Protein AF-0000000068973499 (afdb_homodimer)

Radius of gyration: 20.31 Å; Cα contacts (8 Å, |Δi|>4): 914; chains: 2; bounding box: 34×59×52 Å

Solvent-accessible surface area (backbone atoms only — not comparable to full-atom values): 16238 Å² total; per-residue (Å²): 128,80,67,76,70,58,74,60,46,56,56,35,39,18,63,32,78,49,58,80,93,57,70,76,59,93,46,46,41,56,85,42,96,60,33,30,41,27,30,32,68,60,90,77,22,34,32,18,7,25,32,42,67,90,44,84,43,31,33,23,43,52,93,64,19,34,38,77,33,70,62,38,29,36,36,23,60,52,51,89,49,88,87,60,64,59,55,45,74,42,81,44,40,53,22,54,73,63,64,46,23,34,38,49,26,28,39,78,87,66,46,69,22,27,32,25,37,37,71,56,94,85,33,83,41,31,8,23,29,36,42,94,76,36,19,29,36,27,39,51,93,62,24,39,45,76,38,53,61,37,27,32,39,19,55,51,130,130,79,69,78,69,55,72,57,44,56,54,36,39,18,64,32,78,51,57,84,94,58,73,76,59,93,46,46,40,56,85,42,96,61,34,29,41,26,29,34,68,59,92,76,24,33,32,18,8,24,31,42,67,90,45,88,43,33,33,24,42,50,92,65,19,33,38,76,33,72,62,38,28,37,36,25,60,52,53,88,48,88,87,60,62,60,55,46,76,42,82,45,40,52,22,53,73,64,64,45,24,34,36,48,25,28,40,79,88,67,46,69,22,28,32,25,36,37,72,56,95,86,33,83,41,31,9,23,29,36,42,93,77,37,20,30,36,26,40,49,93,65,25,41,44,76,37,52,62,37,26,33,40,20,54,52,129

Foldseek 3Di:
DPPPPPDDDDCQKDWAKDAFPDADDPFFDAPDVQKGWWWDDDPHKIWIWIDGRVDQWTWAADDFWTDTDNIIITMGGPDPDPPDDFKDWAKDFQLDDDPQFDFRIADPVGQTWTWWWDADVRDITITIRDNVVGFTWGHDDGGTDTDGIIITIGTDD/DPPPPPDDDDCQKDWAKDDFPDADDPFFDAPDVQKGWWWDDDPHKIWIFIDGRVDQWTWAADDFWTDTDNIIITMGGPDPDPPDDFKDWAKDFQLDDDPQFDFRIADPVGQTWTWWWDADPNDITITIRDNVVGFTWTHDDGGIDTDGIIITMGTDD

Organism: Fasciola gigantica (NCBI:txid46835)

pLDDT: mean 93.55, std 12.61, range [25.73, 98.94]

Nearest PDB structures (foldseek):
  5mh3-assembly1_B  TM=8.532E-01  e=1.018E-09  Magallana gigas
  5mh2-assembly2_D  TM=8.467E-01  e=7.537E-10  Magallana gigas
  5idb-assembly1_A  TM=8.567E-01  e=1.681E-09  Magallana gigas
  8jea-assembly1_D  TM=8.521E-01  e=3.391E-09  Magallana gigas
  2bjr-assembly2_B  TM=7.166E-01  e=2.428E-04  Ascaris suum

Secondary structure (DSSP, 8-state):
--------EE--EEEEEE-TT-PPPTTB-EEETTEEEEEEEETTEEEEEEEETT-SSEEEEETTEEEEESSEEEEEE--SSTT---EEEEEEETT---TTBEEEEE-TT--EEEEEEEEETTEEEEEEEEGGGTEEEEEETTEEEEESEEEEEEE--/--------EE--EEEEE--TTPPPPTTB-EEETTEEEEEEEETTEEEEEEEETT-SSEEEEETTEEEEESSEEEEEE--SSTT---EEEEEEETT---TTBEEEEE-TT--EEEEEEEEETTEEEEEEEEGGGTEEEEEETTEEEEESEEEEEEE--

Sequence (314 aa):
MYRHQQPAREASLSWLPVYPHTQPPPNAVAAQPGLYVIRGRENVDVLPGKWLAQVGSGFIPFDGREKPVSSFEVLCNTSLYQDSMPYTWIPSGGGNVPHDAVQGGITESMEPLYIARGMVNNEWCVGKVHPSHGCAYFPWGGEEHSLQQYEVLCYTNMYRHQQPAREASLSWLPVYPHTQPPPNAVAAQPGLYVIRGRENVDVLPGKWLAQVGSGFIPFDGREKPVSSFEVLCNTSLYQDSMPYTWIPSGGGNVPHDAVQGGITESMEPLYIARGMVNNEWCVGKVHPSHGCAYFPWGGEEHSLQQYEVLCYTN

Structure (mmCIF, N/CA/C/O backbone):
data_AF-0000000068973499-model_v1
#
loop_
_entity.id
_entity.type
_entity.pdbx_description
1 polymer 'DM9 domain-containing protein'
#
loop_
_atom_site.group_PDB
_atom_site.id
_atom_site.type_symbol
_atom_site.label_atom_id
_atom_site.label_alt_id
_atom_site.label_comp_id
_atom_site.label_asym_id
_atom_site.label_entity_id
_atom_site.label_seq_id
_atom_site.pdbx_PDB_ins_code
_atom_site.Cartn_x
_atom_site.Cartn_y
_atom_site.Cartn_z
_atom_site.occupancy
_atom_site.B_iso_or_equiv
_atom_site.auth_seq_id
_atom_site.auth_comp_id
_atom_site.auth_asym_id
_atom_site.auth_atom_id
_atom_site.pdbx_PDB_model_num
ATOM 1 N N . MET A 1 1 ? -8.742 -30.625 11.297 1 25.73 1 MET A N 1
ATOM 2 C CA . MET A 1 1 ? -7.988 -29.641 12.07 1 25.73 1 MET A CA 1
ATOM 3 C C . MET A 1 1 ? -7.836 -28.344 11.297 1 25.73 1 MET A C 1
ATOM 5 O O . MET A 1 1 ? -7.293 -28.328 10.195 1 25.73 1 MET A O 1
ATOM 9 N N . TYR A 1 2 ? -8.852 -27.5 11.344 1 28.5 2 TYR A N 1
ATOM 10 C CA . TYR A 1 2 ? -8.93 -26.172 10.727 1 28.5 2 TYR A CA 1
ATOM 11 C C . TYR A 1 2 ? -7.688 -25.359 11.039 1 28.5 2 TYR A C 1
ATOM 13 O O . TYR A 1 2 ? -7.348 -25.141 12.203 1 28.5 2 TYR A O 1
ATOM 21 N N . ARG A 1 3 ? -6.617 -25.672 10.477 1 36.41 3 ARG A N 1
ATOM 22 C CA . ARG A 1 3 ? -5.457 -24.828 10.734 1 36.41 3 ARG A CA 1
ATOM 23 C C . ARG A 1 3 ? -5.855 -23.359 10.828 1 36.41 3 ARG A C 1
ATOM 25 O O . ARG A 1 3 ? -6.496 -22.828 9.922 1 36.41 3 ARG A O 1
ATOM 32 N N . HIS A 1 4 ? -6.102 -22.906 12.008 1 38.69 4 HIS A N 1
ATOM 33 C CA . HIS A 1 4 ? -6.188 -21.5 12.344 1 38.69 4 HIS A CA 1
ATOM 34 C C . HIS A 1 4 ? -5.332 -20.656 11.406 1 38.69 4 HIS A C 1
ATOM 36 O O . HIS A 1 4 ? -4.113 -20.578 11.57 1 38.69 4 HIS A O 1
ATOM 42 N N . GLN A 1 5 ? -5.594 -20.766 10.133 1 45.06 5 GLN A N 1
ATOM 43 C CA . GLN A 1 5 ? -4.836 -19.953 9.203 1 45.06 5 GLN A CA 1
ATOM 44 C C . GLN A 1 5 ? -4.688 -18.516 9.719 1 45.06 5 GLN A C 1
ATOM 46 O O . GLN A 1 5 ? -5.684 -17.859 10.039 1 45.06 5 GLN A O 1
ATOM 51 N N . GLN A 1 6 ? -3.793 -18.266 10.641 1 49.91 6 GLN A N 1
ATOM 52 C CA . GLN A 1 6 ? -3.41 -16.938 11.109 1 49.91 6 GLN A CA 1
ATOM 53 C C . GLN A 1 6 ? -3.609 -15.891 10.023 1 49.91 6 GLN A C 1
ATOM 55 O O . GLN A 1 6 ? -3.402 -16.172 8.836 1 49.91 6 GLN A O 1
ATOM 60 N N . PRO A 1 7 ? -4.316 -14.945 10.391 1 56.88 7 PRO A N 1
ATOM 61 C CA . PRO A 1 7 ? -4.84 -13.953 9.453 1 56.88 7 PRO A CA 1
ATOM 62 C C . PRO A 1 7 ? -3.752 -13.352 8.562 1 56.88 7 PRO A C 1
ATOM 64 O O . PRO A 1 7 ? -2.688 -12.969 9.062 1 56.88 7 PRO A O 1
ATOM 67 N N . ALA A 1 8 ? -3.564 -13.75 7.336 1 71.38 8 ALA A N 1
ATOM 68 C CA . ALA A 1 8 ? -2.805 -13.133 6.25 1 71.38 8 ALA A CA 1
ATOM 69 C C . ALA A 1 8 ? -2.975 -11.617 6.246 1 71.38 8 ALA A C 1
ATOM 71 O O . ALA A 1 8 ? -3.996 -11.102 6.707 1 71.38 8 ALA A O 1
ATOM 72 N N . ARG A 1 9 ? -1.791 -10.961 6.121 1 90.81 9 ARG A N 1
ATOM 73 C CA . ARG A 1 9 ? -1.756 -9.5 6.031 1 90.81 9 ARG A CA 1
ATOM 74 C C . ARG A 1 9 ? -1.813 -9.039 4.578 1 90.81 9 ARG A C 1
ATOM 76 O O . ARG A 1 9 ? -1.159 -9.617 3.711 1 90.81 9 ARG A O 1
ATOM 83 N N . GLU A 1 10 ? -2.736 -8.188 4.293 1 95.38 10 GLU A N 1
ATOM 84 C CA . GLU A 1 10 ? -2.779 -7.559 2.977 1 95.38 10 GLU A CA 1
ATOM 85 C C . GLU A 1 10 ? -2.258 -6.125 3.035 1 95.38 10 GLU A C 1
ATOM 87 O O . GLU A 1 10 ? -2.195 -5.523 4.109 1 95.38 10 GLU A O 1
ATOM 92 N N . ALA A 1 11 ? -1.766 -5.672 1.931 1 96.38 11 ALA A N 1
ATOM 93 C CA . ALA A 1 11 ? -1.498 -4.238 1.812 1 96.38 11 ALA A CA 1
ATOM 94 C C . ALA A 1 11 ? -2.795 -3.451 1.644 1 96.38 11 ALA A C 1
ATOM 96 O O . ALA A 1 11 ? -3.176 -3.104 0.524 1 96.38 11 ALA A O 1
ATOM 97 N N . SER A 1 12 ? -3.375 -3.102 2.744 1 96.44 12 SER A N 1
ATOM 98 C CA . SER A 1 12 ? -4.711 -2.516 2.715 1 96.44 12 SER A CA 1
ATOM 99 C C . SER A 1 12 ? -4.656 -1.026 2.391 1 96.44 12 SER A C 1
ATOM 101 O O . SER A 1 12 ? -5.676 -0.423 2.047 1 96.44 12 SER A O 1
ATOM 103 N N . LEU A 1 13 ? -3.561 -0.419 2.547 1 97.56 13 LEU A N 1
ATOM 104 C CA . LEU A 1 13 ? -3.293 0.954 2.131 1 97.56 13 LEU A CA 1
ATOM 105 C C . LEU A 1 13 ? -2.119 1.007 1.158 1 97.56 13 LEU A C 1
ATOM 107 O O . LEU A 1 13 ? -1.128 0.295 1.334 1 97.56 13 LEU A O 1
ATOM 111 N N . SER A 1 14 ? -2.242 1.849 0.16 1 98.44 14 SER A N 1
ATOM 112 C CA . SER A 1 14 ? -1.224 1.986 -0.876 1 98.44 14 SER A CA 1
ATOM 113 C C . SER A 1 14 ? -0.964 3.451 -1.205 1 98.44 14 SER A C 1
ATOM 115 O O . SER A 1 14 ? -1.897 4.254 -1.263 1 98.44 14 SER A O 1
ATOM 117 N N . TRP A 1 15 ? 0.249 3.77 -1.388 1 98.56 15 TRP A N 1
ATOM 118 C CA . TRP A 1 15 ? 0.63 5.078 -1.906 1 98.56 15 TRP A CA 1
ATOM 119 C C . TRP A 1 15 ? 0.677 5.066 -3.43 1 98.56 15 TRP A C 1
ATOM 121 O O . TRP A 1 15 ? 1.494 4.363 -4.027 1 98.56 15 TRP A O 1
ATOM 131 N N . LEU A 1 16 ? -0.159 5.883 -4.027 1 97.44 16 LEU A N 1
ATOM 132 C CA . LEU A 1 16 ? -0.229 5.98 -5.484 1 97.44 16 LEU A CA 1
ATOM 133 C C . LEU A 1 16 ? 0.346 7.309 -5.969 1 97.44 16 LEU A C 1
ATOM 135 O O . LEU A 1 16 ? -0.001 8.367 -5.441 1 97.44 16 LEU A O 1
ATOM 139 N N . PRO A 1 17 ? 1.219 7.211 -6.98 1 95.56 17 PRO A N 1
ATOM 140 C CA . PRO A 1 17 ? 1.679 8.484 -7.547 1 95.56 17 PRO A CA 1
ATOM 141 C C . PRO A 1 17 ? 0.556 9.273 -8.211 1 95.56 17 PRO A C 1
ATOM 143 O O . PRO A 1 17 ? -0.339 8.68 -8.828 1 95.56 17 PRO A O 1
ATOM 146 N N . VAL A 1 18 ? 0.611 10.547 -8 1 93.94 18 VAL A N 1
ATOM 147 C CA . VAL A 1 18 ? -0.339 11.43 -8.664 1 93.94 18 VAL A CA 1
ATOM 148 C C . VAL A 1 18 ? 0.324 12.086 -9.875 1 93.94 18 VAL A C 1
ATOM 150 O O . VAL A 1 18 ? 1.417 12.648 -9.766 1 93.94 18 VAL A O 1
ATOM 153 N N . TYR A 1 19 ? -0.366 12.008 -10.938 1 84.12 19 TYR A N 1
ATOM 154 C CA . TYR A 1 19 ? 0.109 12.625 -12.172 1 84.12 19 TYR A CA 1
ATOM 155 C C . TYR A 1 19 ? -0.659 13.906 -12.469 1 84.12 19 TYR A C 1
ATOM 157 O O . TYR A 1 19 ? -1.805 14.062 -12.047 1 84.12 19 TYR A O 1
ATOM 165 N N . PRO A 1 20 ? -0.025 14.812 -13.164 1 80 20 PRO A N 1
ATOM 166 C CA . PRO A 1 20 ? -0.699 16.062 -13.5 1 80 20 PRO A CA 1
ATOM 167 C C . PRO A 1 20 ? -2.053 15.844 -14.172 1 80 20 PRO A C 1
ATOM 169 O O . PRO A 1 20 ? -2.205 14.922 -14.969 1 80 20 PRO A O 1
ATOM 172 N N . HIS A 1 21 ? -3.016 16.719 -13.789 1 80.69 21 HIS A N 1
ATOM 173 C CA . HIS A 1 21 ? -4.34 16.75 -14.398 1 80.69 21 HIS A CA 1
ATOM 174 C C . HIS A 1 21 ? -5.102 15.453 -14.125 1 80.69 21 HIS A C 1
ATOM 176 O O . HIS A 1 21 ? -5.82 14.961 -15 1 80.69 21 HIS A O 1
ATOM 182 N N . THR A 1 22 ? -4.746 14.883 -13.062 1 85.69 22 THR A N 1
ATOM 183 C CA . THR A 1 22 ? -5.5 13.688 -12.695 1 85.69 22 THR A CA 1
ATOM 184 C C . THR A 1 22 ? -6.461 13.992 -11.547 1 85.69 22 THR A C 1
ATOM 186 O O . THR A 1 22 ? -6.219 14.891 -10.75 1 85.69 22 THR A O 1
ATOM 189 N N . GLN A 1 23 ? -7.598 13.289 -11.641 1 90.69 23 GLN A N 1
ATOM 190 C CA . GLN A 1 23 ? -8.539 13.312 -10.531 1 90.69 23 GLN A CA 1
ATOM 191 C C . GLN A 1 23 ? -8.148 12.305 -9.453 1 90.69 23 GLN A C 1
ATOM 193 O O . GLN A 1 23 ? -7.477 11.312 -9.734 1 90.69 23 GLN A O 1
ATOM 198 N N . PRO A 1 24 ? -8.523 12.688 -8.211 1 94.38 24 PRO A N 1
ATOM 199 C CA . PRO A 1 24 ? -8.25 11.695 -7.164 1 94.38 24 PRO A CA 1
ATOM 200 C C . PRO A 1 24 ? -8.852 10.328 -7.477 1 94.38 24 PRO A C 1
ATOM 202 O O . PRO A 1 24 ? -9.977 10.25 -7.984 1 94.38 24 PRO A O 1
ATOM 205 N N . PRO A 1 25 ? -8.047 9.281 -7.223 1 94.25 25 PRO A N 1
ATOM 206 C CA . PRO A 1 25 ? -8.633 7.949 -7.359 1 94.25 25 PRO A CA 1
ATOM 207 C C . PRO A 1 25 ? -9.859 7.754 -6.473 1 94.25 25 PRO A C 1
ATOM 209 O O . PRO A 1 25 ? -9.969 8.383 -5.418 1 94.25 25 PRO A O 1
ATOM 212 N N . PRO A 1 26 ? -10.789 6.906 -6.934 1 91.75 26 PRO A N 1
ATOM 213 C CA . PRO A 1 26 ? -12.031 6.738 -6.176 1 91.75 26 PRO A CA 1
ATOM 214 C C . PRO A 1 26 ? -11.797 6.227 -4.758 1 91.75 26 PRO A C 1
ATOM 216 O O . PRO A 1 26 ? -12.602 6.484 -3.861 1 91.75 26 PRO A O 1
ATOM 219 N N . ASN A 1 27 ? -10.688 5.504 -4.516 1 95.19 27 ASN A N 1
ATOM 220 C CA . ASN A 1 27 ? -10.453 4.922 -3.197 1 95.19 27 ASN A CA 1
ATOM 221 C C . ASN A 1 27 ? -9.43 5.723 -2.402 1 95.19 27 ASN A C 1
ATOM 223 O O . ASN A 1 27 ? -8.836 5.211 -1.447 1 95.19 27 ASN A O 1
ATOM 227 N N . ALA A 1 28 ? -9.219 6.98 -2.812 1 97.62 28 ALA A N 1
ATOM 228 C CA . ALA A 1 28 ? -8.297 7.836 -2.059 1 97.62 28 ALA A CA 1
ATOM 229 C C . ALA A 1 28 ? -8.797 8.039 -0.63 1 97.62 28 ALA A C 1
ATOM 231 O O . ALA A 1 28 ? -9.992 8.227 -0.401 1 97.62 28 ALA A O 1
ATOM 232 N N . VAL A 1 29 ? -7.902 8.023 0.317 1 98.25 29 VAL A N 1
ATOM 233 C CA . VAL A 1 29 ? -8.242 8.234 1.721 1 98.25 29 VAL A CA 1
ATOM 234 C C . VAL A 1 29 ? -8.57 9.711 1.954 1 98.25 29 VAL A C 1
ATOM 236 O O . VAL A 1 29 ? -7.723 10.578 1.771 1 98.25 29 VAL A O 1
ATOM 239 N N . ALA A 1 30 ? -9.766 9.953 2.332 1 97.62 30 ALA A N 1
ATOM 240 C CA . ALA A 1 30 ? -10.25 11.312 2.545 1 97.62 30 ALA A CA 1
ATOM 241 C C . ALA A 1 30 ? -10.375 11.625 4.035 1 97.62 30 ALA A C 1
ATOM 243 O O . ALA A 1 30 ? -10.961 10.844 4.793 1 97.62 30 ALA A O 1
ATOM 244 N N . ALA A 1 31 ? -9.75 12.719 4.441 1 97.62 31 ALA A N 1
ATOM 245 C CA . ALA A 1 31 ? -10.031 13.227 5.781 1 97.62 31 ALA A CA 1
ATOM 246 C C . ALA A 1 31 ? -11.445 13.797 5.863 1 97.62 31 ALA A C 1
ATOM 248 O O . ALA A 1 31 ? -12.078 13.75 6.922 1 97.62 31 ALA A O 1
ATOM 249 N N . GLN A 1 32 ? -11.906 14.328 4.84 1 95.38 32 GLN A N 1
ATOM 250 C CA . GLN A 1 32 ? -13.273 14.75 4.531 1 95.38 32 GLN A CA 1
ATOM 251 C C . GLN A 1 32 ? -13.508 14.781 3.025 1 95.38 32 GLN A C 1
ATOM 253 O O . GLN A 1 32 ? -12.555 14.758 2.242 1 95.38 32 GLN A O 1
ATOM 258 N N . PRO A 1 33 ? -14.812 14.836 2.619 1 94 33 PRO A N 1
ATOM 259 C CA . PRO A 1 33 ? -15.039 14.875 1.172 1 94 33 PRO A CA 1
ATOM 260 C C . PRO A 1 33 ? -14.227 15.969 0.479 1 94 33 PRO A C 1
ATOM 262 O O . PRO A 1 33 ? -14.312 17.141 0.862 1 94 33 PRO A O 1
ATOM 265 N N . GLY A 1 34 ? -13.391 15.516 -0.474 1 95.94 34 GLY A N 1
ATOM 266 C CA . GLY A 1 34 ? -12.641 16.469 -1.276 1 95.94 34 GLY A CA 1
ATOM 267 C C . GLY A 1 34 ? -11.281 16.812 -0.685 1 95.94 34 GLY A C 1
ATOM 268 O O . GLY A 1 34 ? -10.516 17.562 -1.281 1 95.94 34 GLY A O 1
ATOM 269 N N . LEU A 1 35 ? -10.992 16.359 0.486 1 98.19 35 LEU A N 1
ATOM 270 C CA . LEU A 1 35 ? -9.719 16.562 1.172 1 98.19 35 LEU A CA 1
ATOM 271 C C . LEU A 1 35 ? -8.992 15.25 1.384 1 98.19 35 LEU A C 1
ATOM 273 O O . LEU A 1 35 ? -9.391 14.438 2.225 1 98.19 35 LEU A O 1
ATOM 277 N N . TYR A 1 36 ? -7.879 15.125 0.729 1 98.75 36 TYR A N 1
ATOM 278 C CA . TYR A 1 36 ? -7.246 13.812 0.661 1 98.75 36 TYR A CA 1
ATOM 279 C C . TYR A 1 36 ? -5.883 13.82 1.343 1 98.75 36 TYR A C 1
ATOM 281 O O . TYR A 1 36 ? -5.223 14.867 1.403 1 98.75 36 TYR A O 1
ATOM 289 N N . VAL A 1 37 ? -5.457 12.648 1.825 1 98.94 37 VAL A N 1
ATOM 290 C CA . VAL A 1 37 ? -4.172 12.422 2.484 1 98.94 37 VAL A CA 1
ATOM 291 C C . VAL A 1 37 ? -3.09 12.18 1.436 1 98.94 37 VAL A C 1
ATOM 293 O O . VAL A 1 37 ? -3.223 11.289 0.59 1 98.94 37 VAL A O 1
ATOM 296 N N . ILE A 1 38 ? -2.057 12.938 1.516 1 98.81 38 ILE A N 1
ATOM 297 C CA . ILE A 1 38 ? -0.942 12.734 0.597 1 98.81 38 ILE A CA 1
ATOM 298 C C . ILE A 1 38 ? 0.371 12.711 1.377 1 98.81 38 ILE A C 1
ATOM 300 O O . ILE A 1 38 ? 0.389 12.969 2.582 1 98.81 38 ILE A O 1
ATOM 304 N N . ARG A 1 39 ? 1.418 12.352 0.692 1 98.81 39 ARG A N 1
ATOM 305 C CA . ARG A 1 39 ? 2.777 12.656 1.13 1 98.81 39 ARG A CA 1
ATOM 306 C C . ARG A 1 39 ? 3.611 13.211 -0.019 1 98.81 39 ARG A C 1
ATOM 308 O O . ARG A 1 39 ? 3.453 12.789 -1.167 1 98.81 39 ARG A O 1
ATOM 315 N N . GLY A 1 40 ? 4.32 14.203 0.285 1 98.44 40 GLY A N 1
ATOM 316 C CA . GLY A 1 40 ? 5.227 14.852 -0.651 1 98.44 40 GLY A CA 1
ATOM 317 C C . GLY A 1 40 ? 6.648 14.945 -0.136 1 98.44 40 GLY A C 1
ATOM 318 O O . GLY A 1 40 ? 6.914 14.664 1.034 1 98.44 40 GLY A O 1
ATOM 319 N N . ARG A 1 41 ? 7.531 15.32 -1.044 1 97.69 41 ARG A N 1
ATOM 320 C CA . ARG A 1 41 ? 8.945 15.383 -0.688 1 97.69 41 ARG A CA 1
ATOM 321 C C . ARG A 1 41 ? 9.453 16.812 -0.719 1 97.69 41 ARG A C 1
ATOM 323 O O . ARG A 1 41 ? 9.062 17.609 -1.586 1 97.69 41 ARG A O 1
ATOM 330 N N . GLU A 1 42 ? 10.211 17.109 0.169 1 97.62 42 GLU A N 1
ATOM 331 C CA . GLU A 1 42 ? 11.062 18.297 0.21 1 97.62 42 GLU A CA 1
ATOM 332 C C . GLU A 1 42 ? 12.492 17.938 0.61 1 97.62 42 GLU A C 1
ATOM 334 O O . GLU A 1 42 ? 12.742 17.578 1.762 1 97.62 42 GLU A O 1
ATOM 339 N N . ASN A 1 43 ? 13.406 18 -0.401 1 94.44 43 ASN A N 1
ATOM 340 C CA . ASN A 1 43 ? 14.742 17.453 -0.214 1 94.44 43 ASN A CA 1
ATOM 341 C C . ASN A 1 43 ? 14.695 15.953 0.098 1 94.44 43 ASN A C 1
ATOM 343 O O . ASN A 1 43 ? 14.172 15.172 -0.691 1 94.44 43 ASN A O 1
ATOM 347 N N . VAL A 1 44 ? 15.164 15.562 1.287 1 94.06 44 VAL A N 1
ATOM 348 C CA . VAL A 1 44 ? 15.195 14.133 1.601 1 94.06 44 VAL A CA 1
ATOM 349 C C . VAL A 1 44 ? 14.031 13.789 2.525 1 94.06 44 VAL A C 1
ATOM 351 O O . VAL A 1 44 ? 13.781 12.609 2.809 1 94.06 44 VAL A O 1
ATOM 354 N N . ASP A 1 45 ? 13.258 14.797 2.922 1 97.62 45 ASP A N 1
ATOM 355 C CA . ASP A 1 45 ? 12.117 14.578 3.807 1 97.62 45 ASP A CA 1
ATOM 356 C C . ASP A 1 45 ? 10.906 14.078 3.025 1 97.62 45 ASP A C 1
ATOM 358 O O . ASP A 1 45 ? 10.641 14.539 1.913 1 97.62 45 ASP A O 1
ATOM 362 N N . VAL A 1 46 ? 10.273 13.156 3.549 1 98.5 46 VAL A N 1
ATOM 363 C CA . VAL A 1 46 ? 8.93 12.781 3.113 1 98.5 46 VAL A CA 1
ATOM 364 C C . VAL A 1 46 ? 7.902 13.258 4.133 1 98.5 46 VAL A C 1
ATOM 366 O O . VAL A 1 46 ? 7.996 12.938 5.32 1 98.5 46 VAL A O 1
ATOM 369 N N . LEU A 1 47 ? 6.945 14.07 3.672 1 98.88 47 LEU A N 1
ATOM 370 C CA . LEU A 1 47 ? 6.078 14.773 4.609 1 98.88 47 LEU A CA 1
ATOM 371 C C . LEU A 1 47 ? 4.609 14.539 4.273 1 98.88 47 LEU A C 1
ATOM 373 O O . LEU A 1 47 ? 4.176 14.805 3.152 1 98.88 47 LEU A O 1
ATOM 377 N N . PRO A 1 48 ? 3.822 14.062 5.266 1 98.94 48 PRO A N 1
ATOM 378 C CA . PRO A 1 48 ? 2.371 14.039 5.07 1 98.94 48 PRO A CA 1
ATOM 379 C C . PRO A 1 48 ? 1.781 15.43 4.859 1 98.94 48 PRO A C 1
ATOM 381 O O . PRO A 1 48 ? 2.256 16.406 5.453 1 98.94 48 PRO A O 1
ATOM 384 N N . GLY A 1 49 ? 0.785 15.461 4.016 1 98.94 49 GLY A N 1
ATOM 385 C CA . GLY A 1 49 ? 0.08 16.688 3.717 1 98.94 49 GLY A CA 1
ATOM 386 C C . GLY A 1 49 ? -1.298 16.469 3.125 1 98.94 49 GLY A C 1
ATOM 387 O O . GLY A 1 49 ? -1.94 15.453 3.404 1 98.94 49 GLY A O 1
ATOM 388 N N . LYS A 1 50 ? -1.739 17.5 2.41 1 98.81 50 LYS A N 1
ATOM 389 C CA . LYS A 1 50 ? -3.117 17.469 1.928 1 98.81 50 LYS A CA 1
ATOM 390 C C . LYS A 1 50 ? -3.178 17.719 0.423 1 98.81 50 LYS A C 1
ATOM 392 O O . LYS A 1 50 ? -2.289 18.359 -0.142 1 98.81 50 LYS A O 1
ATOM 397 N N . TRP A 1 51 ? -4.246 17.203 -0.159 1 98.19 51 TRP A N 1
ATOM 398 C CA . TRP A 1 51 ? -4.621 17.469 -1.542 1 98.19 51 TRP A CA 1
ATOM 399 C C . TRP A 1 51 ? -6.109 17.797 -1.65 1 98.19 51 TRP A C 1
ATOM 401 O O . TRP A 1 51 ? -6.953 17.016 -1.2 1 98.19 51 TRP A O 1
ATOM 411 N N . LEU A 1 52 ? -6.391 18.969 -2.127 1 95.88 52 LEU A N 1
ATOM 412 C CA . LEU A 1 52 ? -7.762 19.344 -2.438 1 95.88 52 LEU A CA 1
ATOM 413 C C . LEU A 1 52 ? -8.125 18.969 -3.869 1 95.88 52 LEU A C 1
ATOM 415 O O . LEU A 1 52 ? -7.422 19.344 -4.812 1 95.88 52 LEU A O 1
ATOM 419 N N . ALA A 1 53 ? -9.195 18.234 -4.105 1 89.25 53 ALA A N 1
ATOM 420 C CA . ALA A 1 53 ? -9.625 17.641 -5.371 1 89.25 53 ALA A CA 1
ATOM 421 C C . ALA A 1 53 ? -9.609 18.688 -6.488 1 89.25 53 ALA A C 1
ATOM 423 O O . ALA A 1 53 ? -9.305 18.375 -7.637 1 89.25 53 ALA A O 1
ATOM 424 N N . GLN A 1 54 ? -9.906 19.859 -6.145 1 88.56 54 GLN A N 1
ATOM 425 C CA . GLN A 1 54 ? -10.07 20.875 -7.18 1 88.56 54 GLN A CA 1
ATOM 426 C C . GLN A 1 54 ? -8.766 21.641 -7.418 1 88.56 54 GLN A C 1
ATOM 428 O O . GLN A 1 54 ? -8.703 22.516 -8.266 1 88.56 54 GLN A O 1
ATOM 433 N N . VAL A 1 55 ? -7.82 21.25 -6.727 1 89.69 55 VAL A N 1
ATOM 434 C CA . VAL A 1 55 ? -6.523 21.906 -6.848 1 89.69 55 VAL A CA 1
ATOM 435 C C . VAL A 1 55 ? -5.504 20.938 -7.445 1 89.69 55 VAL A C 1
ATOM 437 O O . VAL A 1 55 ? -5.43 19.781 -7.047 1 89.69 55 VAL A O 1
ATOM 440 N N . GLY A 1 56 ? -4.699 21.328 -8.359 1 89.69 56 GLY A N 1
ATOM 441 C CA . GLY A 1 56 ? -3.771 20.484 -9.094 1 89.69 56 GLY A CA 1
ATOM 442 C C . GLY A 1 56 ? -2.527 20.125 -8.305 1 89.69 56 GLY A C 1
ATOM 443 O O . GLY A 1 56 ? -1.754 19.25 -8.703 1 89.69 56 GLY A O 1
ATOM 444 N N . SER A 1 57 ? -2.322 20.875 -7.234 1 94.88 57 SER A N 1
ATOM 445 C CA . SER A 1 57 ? -1.141 20.609 -6.414 1 94.88 57 SER A CA 1
ATOM 446 C C . SER A 1 57 ? -1.527 20.094 -5.035 1 94.88 57 SER A C 1
ATOM 448 O O . SER A 1 57 ? -2.629 20.359 -4.551 1 94.88 57 SER A O 1
ATOM 450 N N . GLY A 1 58 ? -0.621 19.297 -4.453 1 97.31 58 GLY A N 1
ATOM 451 C CA . GLY A 1 58 ? -0.69 19 -3.029 1 97.31 58 GLY A CA 1
ATOM 452 C C . GLY A 1 58 ? 0.013 20.031 -2.172 1 97.31 58 GLY A C 1
ATOM 453 O O . GLY A 1 58 ? 0.706 20.922 -2.691 1 97.31 58 GLY A O 1
ATOM 454 N N . PHE A 1 59 ? -0.186 19.953 -0.889 1 98.56 59 PHE A N 1
ATOM 455 C CA . PHE A 1 59 ? 0.464 20.859 0.047 1 98.56 59 PHE A CA 1
ATOM 456 C C . PHE A 1 59 ? 1.013 20.109 1.249 1 98.56 59 PHE A C 1
ATOM 458 O O . PHE A 1 59 ? 0.315 19.281 1.837 1 98.56 59 PHE A O 1
ATOM 465 N N . ILE A 1 60 ? 2.254 20.391 1.604 1 98.94 60 ILE A N 1
ATOM 466 C CA . ILE A 1 60 ? 2.879 19.812 2.787 1 98.94 60 ILE A CA 1
ATOM 467 C C . ILE A 1 60 ? 3.314 20.938 3.736 1 98.94 60 ILE A C 1
ATOM 469 O O . ILE A 1 60 ? 3.609 22.047 3.303 1 98.94 60 ILE A O 1
ATOM 473 N N . PRO A 1 61 ? 3.254 20.656 5.004 1 98.94 61 PRO A N 1
ATOM 474 C CA . PRO A 1 61 ? 3.834 21.594 5.953 1 98.94 61 PRO A CA 1
ATOM 475 C C . PRO A 1 61 ? 5.355 21.484 6.051 1 98.94 61 PRO A C 1
ATOM 477 O O . PRO A 1 61 ? 5.875 20.391 6.324 1 98.94 61 PRO A O 1
ATOM 480 N N . PHE A 1 62 ? 6.031 22.578 5.879 1 98.56 62 PHE A N 1
ATOM 481 C CA . PHE A 1 62 ? 7.488 22.531 5.93 1 98.56 62 PHE A CA 1
ATOM 482 C C . PHE A 1 62 ? 8.062 23.938 6.105 1 98.56 62 PHE A C 1
ATOM 484 O O . PHE A 1 62 ? 7.66 24.875 5.402 1 98.56 62 PHE A O 1
ATOM 491 N N . ASP A 1 63 ? 8.867 24.031 7.062 1 97.94 63 ASP A N 1
ATOM 492 C CA . ASP A 1 63 ? 9.641 25.25 7.277 1 97.94 63 ASP A CA 1
ATOM 493 C C . ASP A 1 63 ? 8.719 26.453 7.453 1 97.94 63 ASP A C 1
ATOM 495 O O . ASP A 1 63 ? 8.953 27.516 6.859 1 97.94 63 ASP A O 1
ATOM 499 N N . GLY A 1 64 ? 7.703 26.266 8.18 1 98.38 64 GLY A N 1
ATOM 500 C CA . GLY A 1 64 ? 6.809 27.344 8.539 1 98.38 64 GLY A CA 1
ATOM 501 C C . GLY A 1 64 ? 5.859 27.734 7.422 1 98.38 64 GLY A C 1
ATOM 502 O O . GLY A 1 64 ? 5.145 28.734 7.523 1 98.38 64 GLY A O 1
ATOM 503 N N . ARG A 1 65 ? 5.801 26.906 6.383 1 98.56 65 ARG A N 1
ATOM 504 C CA . ARG A 1 65 ? 5.016 27.281 5.215 1 98.56 65 ARG A CA 1
ATOM 505 C C . ARG A 1 65 ? 4.105 26.141 4.777 1 98.56 65 ARG A C 1
ATOM 507 O O . ARG A 1 65 ? 4.363 24.984 5.094 1 98.56 65 ARG A O 1
ATOM 514 N N . GLU A 1 66 ? 3.08 26.484 4.156 1 98.75 66 GLU A N 1
ATOM 515 C CA . GLU A 1 66 ? 2.354 25.578 3.277 1 98.75 66 GLU A CA 1
ATOM 516 C C . GLU A 1 66 ? 3.053 25.438 1.927 1 98.75 66 GLU A C 1
ATOM 518 O O . GLU A 1 66 ? 2.961 26.344 1.082 1 98.75 66 GLU A O 1
ATOM 523 N N . LYS A 1 67 ? 3.748 24.391 1.71 1 98.38 67 LYS A N 1
ATOM 524 C CA . LYS A 1 67 ? 4.555 24.188 0.509 1 98.38 67 LYS A CA 1
ATOM 525 C C . LYS A 1 67 ? 3.787 23.422 -0.554 1 98.38 67 LYS A C 1
ATOM 527 O O . LYS A 1 67 ? 3.344 22.297 -0.307 1 98.38 67 LYS A O 1
ATOM 532 N N . PRO A 1 68 ? 3.619 24.016 -1.717 1 97.31 68 PRO A N 1
ATOM 533 C CA . PRO A 1 68 ? 3.006 23.234 -2.799 1 97.31 68 PRO A CA 1
ATOM 534 C C . PRO A 1 68 ? 3.932 22.156 -3.348 1 97.31 68 PRO A C 1
ATOM 536 O O . PRO A 1 68 ? 5.148 22.344 -3.416 1 97.31 68 PRO A O 1
ATOM 539 N N . VAL A 1 69 ? 3.363 21.047 -3.633 1 96.81 69 VAL A N 1
ATOM 540 C CA . VAL A 1 69 ? 4.07 19.969 -4.301 1 96.81 69 VAL A CA 1
ATOM 541 C C . VAL A 1 69 ? 3.289 19.516 -5.531 1 96.81 69 VAL A C 1
ATOM 543 O O . VAL A 1 69 ? 2.084 19.266 -5.453 1 96.81 69 VAL A O 1
ATOM 546 N N . SER A 1 70 ? 3.977 19.391 -6.699 1 94.25 70 SER A N 1
ATOM 547 C CA . SER A 1 70 ? 3.33 18.984 -7.945 1 94.25 70 SER A CA 1
ATOM 548 C C . SER A 1 70 ? 3.449 17.484 -8.172 1 94.25 70 SER A C 1
ATOM 550 O O . SER A 1 70 ? 2.705 16.906 -8.977 1 94.25 70 SER A O 1
ATOM 552 N N . SER A 1 71 ? 4.457 16.891 -7.621 1 94.88 71 SER A N 1
ATOM 553 C CA . SER A 1 71 ? 4.641 15.445 -7.613 1 94.88 71 SER A CA 1
ATOM 554 C C . SER A 1 71 ? 4.527 14.875 -6.203 1 94.88 71 SER A C 1
ATOM 556 O O . SER A 1 71 ? 5.262 15.289 -5.301 1 94.88 71 SER A O 1
ATOM 558 N N . PHE A 1 72 ? 3.6 14.094 -5.969 1 97.31 72 PHE A N 1
ATOM 559 C CA . PHE A 1 72 ? 3.342 13.523 -4.648 1 97.31 72 PHE A CA 1
ATOM 560 C C . PHE A 1 72 ? 2.629 12.188 -4.77 1 97.31 72 PHE A C 1
ATOM 562 O O . PHE A 1 72 ? 2.395 11.695 -5.879 1 97.31 72 PHE A O 1
ATOM 569 N N . GLU A 1 73 ? 2.441 11.547 -3.689 1 97.94 73 GLU A N 1
ATOM 570 C CA . GLU A 1 73 ? 1.678 10.305 -3.607 1 97.94 73 GLU A CA 1
ATOM 571 C C . GLU A 1 73 ? 0.415 10.484 -2.77 1 97.94 73 GLU A C 1
ATOM 573 O O . GLU A 1 73 ? 0.437 11.164 -1.744 1 97.94 73 GLU A O 1
ATOM 578 N N . VAL A 1 74 ? -0.689 9.914 -3.242 1 98.69 74 VAL A N 1
ATOM 579 C CA . VAL A 1 74 ? -1.944 9.938 -2.498 1 98.69 74 VAL A CA 1
ATOM 580 C C . VAL A 1 74 ? -2.199 8.57 -1.872 1 98.69 74 VAL A C 1
ATOM 582 O O . VAL A 1 74 ? -1.942 7.535 -2.496 1 98.69 74 VAL A O 1
ATOM 585 N N . LEU A 1 75 ? -2.637 8.586 -0.593 1 98.75 75 LEU A N 1
ATOM 586 C CA . LEU A 1 75 ? -2.955 7.34 0.099 1 98.75 75 LEU A CA 1
ATOM 587 C C . LEU A 1 75 ? -4.301 6.793 -0.362 1 98.75 75 LEU A C 1
ATOM 589 O O . LEU A 1 75 ? -5.281 7.535 -0.456 1 98.75 75 LEU A O 1
ATOM 593 N N . CYS A 1 76 ? -4.371 5.512 -0.63 1 98.19 76 CYS A N 1
ATOM 594 C CA . CYS A 1 76 ? -5.602 4.891 -1.112 1 98.19 76 CYS A CA 1
ATOM 595 C C . CYS A 1 76 ? -5.918 3.625 -0.323 1 98.19 76 CYS A C 1
ATOM 597 O O . CYS A 1 76 ? -5.012 2.908 0.101 1 98.19 76 CYS A O 1
ATOM 599 N N . ASN A 1 77 ? -7.199 3.41 -0.14 1 97.19 77 ASN A N 1
ATOM 600 C CA . ASN A 1 77 ? -7.688 2.135 0.367 1 97.19 77 ASN A CA 1
ATOM 601 C C . ASN A 1 77 ? -7.633 1.047 -0.701 1 97.19 77 ASN A C 1
ATOM 603 O O . ASN A 1 77 ? -8.367 1.104 -1.69 1 97.19 77 ASN A O 1
ATOM 607 N N . THR A 1 78 ? -6.758 0.042 -0.485 1 96.88 78 THR A N 1
ATOM 608 C CA . THR A 1 78 ? -6.609 -1.043 -1.448 1 96.88 78 THR A CA 1
ATOM 609 C C . THR A 1 78 ? -6.957 -2.385 -0.811 1 96.88 78 THR A C 1
ATOM 611 O O . THR A 1 78 ? -6.418 -3.422 -1.2 1 96.88 78 THR A O 1
ATOM 614 N N . SER A 1 79 ? -7.828 -2.359 0.173 1 95.38 79 SER A N 1
ATOM 615 C CA . SER A 1 79 ? -8.289 -3.578 0.831 1 95.38 79 SER A CA 1
ATOM 616 C C . SER A 1 79 ? -8.992 -4.508 -0.157 1 95.38 79 SER A C 1
ATOM 618 O O . SER A 1 79 ? -9.719 -4.051 -1.04 1 95.38 79 SER A O 1
ATOM 620 N N . LEU A 1 80 ? -8.797 -5.734 0.066 1 94.88 80 LEU A N 1
ATOM 621 C CA . LEU A 1 80 ? -9.414 -6.762 -0.763 1 94.88 80 LEU A CA 1
ATOM 622 C C . LEU A 1 80 ? -10.875 -6.969 -0.372 1 94.88 80 LEU A C 1
ATOM 624 O O . LEU A 1 80 ? -11.672 -7.465 -1.17 1 94.88 80 LEU A O 1
ATOM 628 N N . TYR A 1 81 ? -11.148 -6.547 0.778 1 90.94 81 TYR A N 1
ATOM 629 C CA . TYR A 1 81 ? -12.492 -6.793 1.295 1 90.94 81 TYR A CA 1
ATOM 630 C C . TYR A 1 81 ? -13.359 -5.547 1.183 1 90.94 81 TYR A C 1
ATOM 632 O O . TYR A 1 81 ? -13.016 -4.492 1.729 1 90.94 81 TYR A O 1
ATOM 640 N N . GLN A 1 82 ? -14.445 -5.5 0.408 1 80.56 82 GLN A N 1
ATOM 641 C CA . GLN A 1 82 ? -15.297 -4.363 0.071 1 80.56 82 GLN A CA 1
ATOM 642 C C . GLN A 1 82 ? -15.781 -3.65 1.328 1 80.56 82 GLN A C 1
ATOM 644 O O . GLN A 1 82 ? -15.859 -2.42 1.361 1 80.56 82 GLN A O 1
ATOM 649 N N . ASP A 1 83 ? -16.062 -4.285 2.377 1 83.44 83 ASP A N 1
ATOM 650 C CA . ASP A 1 83 ? -16.672 -3.66 3.553 1 83.44 83 ASP A CA 1
ATOM 651 C C . ASP A 1 83 ? -15.609 -3.359 4.613 1 83.44 83 ASP A C 1
ATOM 653 O O . ASP A 1 83 ? -15.938 -2.934 5.723 1 83.44 83 ASP A O 1
ATOM 657 N N . SER A 1 84 ? -14.406 -3.49 4.105 1 86.56 84 SER A N 1
ATOM 658 C CA . SER A 1 84 ? -13.336 -3.275 5.078 1 86.56 84 SER A CA 1
ATOM 659 C C . SER A 1 84 ? -12.914 -1.811 5.121 1 86.56 84 SER A C 1
ATOM 661 O O . SER A 1 84 ? -12.828 -1.154 4.082 1 86.56 84 SER A O 1
ATOM 663 N N . MET A 1 85 ? -12.898 -1.277 6.301 1 91.88 85 MET A N 1
ATOM 664 C CA . MET A 1 85 ? -12.305 0.029 6.566 1 91.88 85 MET A CA 1
ATOM 665 C C . MET A 1 85 ? -10.977 -0.119 7.309 1 91.88 85 MET A C 1
ATOM 667 O O . MET A 1 85 ? -10.953 -0.16 8.539 1 91.88 85 MET A O 1
ATOM 671 N N . PRO A 1 86 ? -9.906 -0.078 6.539 1 94.62 86 PRO A N 1
ATOM 672 C CA . PRO A 1 86 ? -8.617 -0.445 7.125 1 94.62 86 PRO A CA 1
ATOM 673 C C . PRO A 1 86 ? -8.016 0.674 7.973 1 94.62 86 PRO A C 1
ATOM 675 O O . PRO A 1 86 ? -6.918 0.517 8.523 1 94.62 86 PRO A O 1
ATOM 678 N N . TYR A 1 87 ? -8.742 1.798 8.078 1 96.69 87 TYR A N 1
ATOM 679 C CA . TYR A 1 87 ? -8.172 2.889 8.859 1 96.69 87 TYR A CA 1
ATOM 680 C C . TYR A 1 87 ? -9.258 3.619 9.648 1 96.69 87 TYR A C 1
ATOM 682 O O . TYR A 1 87 ? -10.445 3.512 9.336 1 96.69 87 TYR A O 1
ATOM 690 N N . THR A 1 88 ? -8.867 4.258 10.664 1 97.12 88 THR A N 1
ATOM 691 C CA . THR A 1 88 ? -9.695 5.117 11.508 1 97.12 88 THR A CA 1
ATOM 692 C C . THR A 1 88 ? -8.891 6.312 12.008 1 97.12 88 THR A C 1
ATOM 694 O O . THR A 1 88 ? -7.66 6.309 11.953 1 97.12 88 THR A O 1
ATOM 697 N N . TRP A 1 89 ? -9.578 7.367 12.367 1 98.25 89 TRP A N 1
ATOM 698 C CA . TRP A 1 89 ? -8.953 8.531 12.984 1 98.25 89 TRP A CA 1
ATOM 699 C C . TRP A 1 89 ? -9.117 8.5 14.5 1 98.25 89 TRP A C 1
ATOM 701 O O . TRP A 1 89 ? -10.234 8.398 15.008 1 98.25 89 TRP A O 1
ATOM 711 N N . ILE A 1 90 ? -8.039 8.57 15.219 1 98.19 90 ILE A N 1
ATOM 712 C CA . ILE A 1 90 ? -8.055 8.445 16.672 1 98.19 90 ILE A CA 1
ATOM 713 C C . ILE A 1 90 ? -7.52 9.734 17.297 1 98.19 90 ILE A C 1
ATOM 715 O O . ILE A 1 90 ? -6.449 10.219 16.922 1 98.19 90 ILE A O 1
ATOM 719 N N . PRO A 1 91 ? -8.266 10.297 18.266 1 98.62 91 PRO A N 1
ATOM 720 C CA . PRO A 1 91 ? -7.773 11.5 18.938 1 98.62 91 PRO A CA 1
ATOM 721 C C . PRO A 1 91 ? -6.438 11.281 19.641 1 98.62 91 PRO A C 1
ATOM 723 O O . PRO A 1 91 ? -6.203 10.211 20.203 1 98.62 91 PRO A O 1
ATOM 726 N N . SER A 1 92 ? -5.59 12.25 19.578 1 98.25 92 SER A N 1
ATOM 727 C CA . SER A 1 92 ? -4.301 12.297 20.266 1 98.25 92 SER A CA 1
ATOM 728 C C . SER A 1 92 ? -3.826 13.734 20.453 1 98.25 92 SER A C 1
ATOM 730 O O . SER A 1 92 ? -4.613 14.672 20.312 1 98.25 92 SER A O 1
ATOM 732 N N . GLY A 1 93 ? -2.6 13.891 20.969 1 98.25 93 GLY A N 1
ATOM 733 C CA . GLY A 1 93 ? -2.082 15.234 21.188 1 98.25 93 GLY A CA 1
ATOM 734 C C . GLY A 1 93 ? -0.643 15.25 21.656 1 98.25 93 GLY A C 1
ATOM 735 O O . GLY A 1 93 ? -0.091 14.211 22.016 1 98.25 93 GLY A O 1
ATOM 736 N N . GLY A 1 94 ? -0.047 16.438 21.609 1 98.12 94 GLY A N 1
ATOM 737 C CA . GLY A 1 94 ? 1.258 16.656 22.203 1 98.12 94 GLY A CA 1
ATOM 738 C C . GLY A 1 94 ? 2.375 15.914 21.516 1 98.12 94 GLY A C 1
ATOM 739 O O . GLY A 1 94 ? 3.359 15.523 22.141 1 98.12 94 GLY A O 1
ATOM 740 N N . GLY A 1 95 ? 2.197 15.578 20.328 1 97.94 95 GLY A N 1
ATOM 741 C CA . GLY A 1 95 ? 3.217 14.836 19.609 1 97.94 95 GLY A CA 1
ATOM 742 C C . GLY A 1 95 ? 3.078 13.336 19.75 1 97.94 95 GLY A C 1
ATOM 743 O O . GLY A 1 95 ? 3.803 12.578 19.094 1 97.94 95 GLY A O 1
ATOM 744 N N . ASN A 1 96 ? 2.109 12.891 20.531 1 97.5 96 ASN A N 1
ATOM 745 C CA . ASN A 1 96 ? 1.889 11.461 20.719 1 97.5 96 ASN A CA 1
ATOM 746 C C . ASN A 1 96 ? 1.096 10.852 19.562 1 97.5 96 ASN A C 1
ATOM 748 O O . ASN A 1 96 ? 0.337 11.555 18.891 1 97.5 96 ASN A O 1
ATOM 752 N N . VAL A 1 97 ? 1.324 9.594 19.359 1 97.75 97 VAL A N 1
ATOM 753 C CA . VAL A 1 97 ? 0.548 8.836 18.375 1 97.75 97 VAL A CA 1
ATOM 754 C C . VAL A 1 97 ? 0.151 7.484 18.953 1 97.75 97 VAL A C 1
ATOM 756 O O . VAL A 1 97 ? 0.897 6.898 19.75 1 97.75 97 VAL A O 1
ATOM 759 N N . PRO A 1 98 ? -1.021 6.977 18.578 1 96.25 98 PRO A N 1
ATOM 760 C CA . PRO A 1 98 ? -1.422 5.629 19 1 96.25 98 PRO A CA 1
ATOM 761 C C . PRO A 1 98 ? -0.523 4.539 18.422 1 96.25 98 PRO A C 1
ATOM 763 O O . PRO A 1 98 ? 0.226 4.793 17.484 1 96.25 98 PRO A O 1
ATOM 766 N N . HIS A 1 99 ? -0.6 3.344 18.953 1 92.69 99 HIS A N 1
ATOM 767 C CA . HIS A 1 99 ? 0.221 2.203 18.562 1 92.69 99 HIS A CA 1
ATOM 768 C C . HIS A 1 99 ? 0.003 1.847 17.094 1 92.69 99 HIS A C 1
ATOM 770 O O . HIS A 1 99 ? 0.939 1.432 16.406 1 92.69 99 HIS A O 1
ATOM 776 N N . ASP A 1 100 ? -1.162 2.1 16.531 1 95.06 100 ASP A N 1
ATOM 777 C CA . ASP A 1 100 ? -1.493 1.662 15.172 1 95.06 100 ASP A CA 1
ATOM 778 C C . ASP A 1 100 ? -1.448 2.83 14.195 1 95.06 100 ASP A C 1
ATOM 780 O O . ASP A 1 100 ? -2.047 2.768 13.117 1 95.06 100 ASP A O 1
ATOM 784 N N . ALA A 1 101 ? -0.71 3.846 14.602 1 97.5 101 ALA A N 1
ATOM 785 C CA . ALA A 1 101 ? -0.617 5.027 13.75 1 97.5 101 ALA A CA 1
ATOM 786 C C . ALA A 1 101 ? 0.035 4.684 12.414 1 97.5 101 ALA A C 1
ATOM 788 O O . ALA A 1 101 ? 1 3.918 12.359 1 97.5 101 ALA A O 1
ATOM 789 N N . VAL A 1 102 ? -0.452 5.285 11.375 1 97.88 102 VAL A N 1
ATOM 790 C CA . VAL A 1 102 ? 0.13 5.117 10.047 1 97.88 102 VAL A CA 1
ATOM 791 C C . VAL A 1 102 ? 1.279 6.102 9.852 1 97.88 102 VAL A C 1
ATOM 793 O O . VAL A 1 102 ? 1.063 7.316 9.812 1 97.88 102 VAL A O 1
ATOM 796 N N . GLN A 1 103 ? 2.451 5.578 9.805 1 98.19 103 GLN A N 1
ATOM 797 C CA . GLN A 1 103 ? 3.59 6.41 9.438 1 98.19 103 GLN A CA 1
ATOM 798 C C . GLN A 1 103 ? 3.527 6.809 7.965 1 98.19 103 GLN A C 1
ATOM 800 O O . GLN A 1 103 ? 3.535 5.949 7.082 1 98.19 103 GLN A O 1
ATOM 805 N N . GLY A 1 104 ? 3.486 8.133 7.723 1 98.69 104 GLY A N 1
ATOM 806 C CA . GLY A 1 104 ? 3.348 8.617 6.359 1 98.69 104 GLY A CA 1
ATOM 807 C C . GLY A 1 104 ? 4.582 9.344 5.855 1 98.69 104 GLY A C 1
ATOM 808 O O . GLY A 1 104 ? 4.652 9.711 4.68 1 98.69 104 GLY A O 1
ATOM 809 N N . GLY A 1 105 ? 5.555 9.477 6.789 1 98.31 105 GLY A N 1
ATOM 810 C CA . GLY A 1 105 ? 6.742 10.227 6.402 1 98.31 105 GLY A CA 1
ATOM 811 C C . GLY A 1 105 ? 7.93 9.977 7.312 1 98.31 105 GLY A C 1
ATOM 812 O O . GLY A 1 105 ? 7.844 9.188 8.25 1 98.31 105 GLY A O 1
ATOM 813 N N . ILE A 1 106 ? 9.016 10.703 6.953 1 97.31 106 ILE A N 1
ATOM 814 C CA . ILE A 1 106 ? 10.281 10.578 7.68 1 97.31 106 ILE A CA 1
ATOM 815 C C . ILE A 1 106 ? 11.156 11.797 7.391 1 97.31 106 ILE A C 1
ATOM 817 O O . ILE A 1 106 ? 11.172 12.305 6.27 1 97.31 106 ILE A O 1
ATOM 821 N N . THR A 1 107 ? 11.82 12.234 8.391 1 97.06 107 THR A N 1
ATOM 822 C CA . THR A 1 107 ? 12.711 13.375 8.203 1 97.06 107 THR A CA 1
ATOM 823 C C . THR A 1 107 ? 14.102 12.906 7.793 1 97.06 107 THR A C 1
ATOM 825 O O . THR A 1 107 ? 14.406 11.711 7.844 1 97.06 107 THR A O 1
ATOM 828 N N . GLU A 1 108 ? 14.906 13.875 7.41 1 95.06 108 GLU A N 1
ATOM 829 C CA . GLU A 1 108 ? 16.297 13.625 7.074 1 95.06 108 GLU A CA 1
ATOM 830 C C . GLU A 1 108 ? 17.031 12.93 8.227 1 95.06 108 GLU A C 1
ATOM 832 O O . GLU A 1 108 ? 17.891 12.078 7.992 1 95.06 108 GLU A O 1
ATOM 837 N N . SER A 1 109 ? 16.672 13.25 9.484 1 95.19 109 SER A N 1
ATOM 838 C CA . SER A 1 109 ? 17.297 12.656 10.664 1 95.19 109 SER A CA 1
ATOM 839 C C . SER A 1 109 ? 16.641 11.328 11.031 1 95.19 109 SER A C 1
ATOM 841 O O . SER A 1 109 ? 16.844 10.82 12.141 1 95.19 109 SER A O 1
ATOM 843 N N . MET A 1 110 ? 15.781 10.844 10.227 1 93.94 110 MET A N 1
ATOM 844 C CA . MET A 1 110 ? 15.148 9.531 10.352 1 93.94 110 MET A CA 1
ATOM 845 C C . MET A 1 110 ? 14.094 9.539 11.453 1 93.94 110 MET A C 1
ATOM 847 O O . MET A 1 110 ? 13.812 8.5 12.055 1 93.94 110 MET A O 1
ATOM 851 N N . GLU A 1 111 ? 13.562 10.711 11.742 1 95.5 111 GLU A N 1
ATOM 852 C CA . GLU A 1 111 ? 12.422 10.742 12.648 1 95.5 111 GLU A CA 1
ATOM 853 C C . GLU A 1 111 ? 11.125 10.406 11.914 1 95.5 111 GLU A C 1
ATOM 855 O O . GLU A 1 111 ? 10.805 11.023 10.898 1 95.5 111 GLU A O 1
ATOM 860 N N . PRO A 1 112 ? 10.383 9.445 12.461 1 97.19 112 PRO A N 1
ATOM 861 C CA . PRO A 1 112 ? 9.102 9.133 11.828 1 97.19 112 PRO A CA 1
ATOM 862 C C . PRO A 1 112 ? 8.078 10.258 11.969 1 97.19 112 PRO A C 1
ATOM 864 O O . PRO A 1 112 ? 8.031 10.922 13.008 1 97.19 112 PRO A O 1
ATOM 867 N N . LEU A 1 113 ? 7.355 10.477 10.891 1 98.38 113 LEU A N 1
ATOM 868 C CA . LEU A 1 113 ? 6.223 11.398 10.867 1 98.38 113 LEU A CA 1
ATOM 869 C C . LEU A 1 113 ? 4.922 10.656 10.586 1 98.38 113 LEU A C 1
ATOM 871 O O . LEU A 1 113 ? 4.898 9.727 9.773 1 98.38 113 LEU A O 1
ATOM 875 N N . TYR A 1 114 ? 3.861 11.133 11.211 1 98.69 114 TYR A N 1
ATOM 876 C CA . TYR A 1 114 ? 2.594 10.422 11.125 1 98.69 114 TYR A CA 1
ATOM 877 C C . TYR A 1 114 ? 1.5 11.312 10.547 1 98.69 114 TYR A C 1
ATOM 879 O O . TYR A 1 114 ? 1.598 12.539 10.609 1 98.69 114 TYR A O 1
ATOM 887 N N . ILE A 1 115 ? 0.515 10.703 10.031 1 98.94 115 ILE A N 1
ATOM 888 C CA . ILE A 1 115 ? -0.565 11.414 9.352 1 98.94 115 ILE A CA 1
ATOM 889 C C . ILE A 1 115 ? -1.561 11.945 10.375 1 98.94 115 ILE A C 1
ATOM 891 O O . ILE A 1 115 ? -2.066 11.188 11.211 1 98.94 115 ILE A O 1
ATOM 895 N N . ALA A 1 116 ? -1.845 13.188 10.289 1 98.88 116 ALA A N 1
ATOM 896 C CA . ALA A 1 116 ? -2.764 13.844 11.211 1 98.88 116 ALA A CA 1
ATOM 897 C C . ALA A 1 116 ? -3.848 14.609 10.461 1 98.88 116 ALA A C 1
ATOM 899 O O . ALA A 1 116 ? -3.623 15.078 9.336 1 98.88 116 ALA A O 1
ATOM 900 N N . ARG A 1 117 ? -4.949 14.719 11.062 1 98.88 117 ARG A N 1
ATOM 901 C CA . ARG A 1 117 ? -5.906 15.75 10.664 1 98.88 117 ARG A CA 1
ATOM 902 C C . ARG A 1 117 ? -6.344 16.578 11.867 1 98.88 117 ARG A C 1
ATOM 904 O O . ARG A 1 117 ? -6.23 16.141 13.008 1 98.88 117 ARG A O 1
ATOM 911 N N . GLY A 1 118 ? -6.68 17.734 11.617 1 98.69 118 GLY A N 1
ATOM 912 C CA . GLY A 1 118 ? -7.121 18.688 12.633 1 98.69 118 GLY A CA 1
ATOM 913 C C . GLY A 1 118 ? -7.816 19.906 12.047 1 98.69 118 GLY A C 1
ATOM 914 O O . GLY A 1 118 ? -7.832 20.094 10.828 1 98.69 118 GLY A O 1
ATOM 915 N N . MET A 1 119 ? -8.438 20.688 12.922 1 98.25 119 MET A N 1
ATOM 916 C CA . MET A 1 119 ? -9.148 21.891 12.5 1 98.25 119 MET A CA 1
ATOM 917 C C . MET A 1 119 ? -8.234 23.109 12.555 1 98.25 119 MET A C 1
ATOM 919 O O . MET A 1 119 ? -7.766 23.484 13.625 1 98.25 119 MET A O 1
ATOM 923 N N . VAL A 1 120 ? -7.984 23.625 11.406 1 98.44 120 VAL A N 1
ATOM 924 C CA . VAL A 1 120 ? -7.258 24.875 11.289 1 98.44 120 VAL A CA 1
ATOM 925 C C . VAL A 1 120 ? -8.203 25.969 10.789 1 98.44 120 VAL A C 1
ATOM 927 O O . VAL A 1 120 ? -8.766 25.859 9.695 1 98.44 120 VAL A O 1
ATOM 930 N N . ASN A 1 121 ? -8.422 26.984 11.664 1 97.06 121 ASN A N 1
ATOM 931 C CA . ASN A 1 121 ? -9.359 28.047 11.336 1 97.06 121 ASN A CA 1
ATOM 932 C C . ASN A 1 121 ? -10.727 27.5 10.945 1 97.06 121 ASN A C 1
ATOM 934 O O . ASN A 1 121 ? -11.289 27.875 9.914 1 97.06 121 ASN A O 1
ATOM 938 N N . ASN A 1 122 ? -11.125 26.484 11.586 1 96.19 122 ASN A N 1
ATOM 939 C CA . ASN A 1 122 ? -12.453 25.891 11.516 1 96.19 122 ASN A CA 1
ATOM 940 C C . ASN A 1 122 ? -12.625 25.047 10.25 1 96.19 122 ASN A C 1
ATOM 942 O O . ASN A 1 122 ? -13.742 24.844 9.789 1 96.19 122 ASN A O 1
ATOM 946 N N . GLU A 1 123 ? -11.555 24.672 9.672 1 96.5 123 GLU A N 1
ATOM 947 C CA . GLU A 1 123 ? -11.578 23.781 8.523 1 96.5 123 GLU A CA 1
ATOM 948 C C . GLU A 1 123 ? -10.688 22.562 8.758 1 96.5 123 GLU A C 1
ATOM 950 O O . GLU A 1 123 ? -9.602 22.672 9.312 1 96.5 123 GLU A O 1
ATOM 955 N N . TRP A 1 124 ? -11.227 21.453 8.305 1 98 124 TRP A N 1
ATOM 956 C CA . TRP A 1 124 ? -10.383 20.266 8.383 1 98 124 TRP A CA 1
ATOM 957 C C . TRP A 1 124 ? -9.141 20.406 7.516 1 98 124 TRP A C 1
ATOM 959 O O . TRP A 1 124 ? -9.203 20.969 6.414 1 98 124 TRP A O 1
ATOM 969 N N . CYS A 1 125 ? -8.07 19.938 8.008 1 98.75 125 CYS A N 1
ATOM 970 C CA . CYS A 1 125 ? -6.785 19.938 7.316 1 98.75 125 CYS A CA 1
ATOM 971 C C . CYS A 1 125 ? -6.012 18.656 7.598 1 98.75 125 CYS A C 1
ATOM 973 O O . CYS A 1 125 ? -6.18 18.047 8.656 1 98.75 125 CYS A O 1
ATOM 975 N N . VAL A 1 126 ? -5.227 18.281 6.652 1 98.94 126 VAL A N 1
ATOM 976 C CA . VAL A 1 126 ? -4.34 17.141 6.832 1 98.94 126 VAL A CA 1
ATOM 977 C C . VAL A 1 126 ? -2.893 17.625 6.922 1 98.94 126 VAL A C 1
ATOM 979 O O . VAL A 1 126 ? -2.482 18.531 6.184 1 98.94 126 VAL A O 1
ATOM 982 N N . GLY A 1 127 ? -2.188 17.031 7.828 1 98.94 127 GLY A N 1
ATOM 983 C CA . GLY A 1 127 ? -0.78 17.344 8.023 1 98.94 127 GLY A CA 1
ATOM 984 C C . GLY A 1 127 ? -0.001 16.203 8.648 1 98.94 127 GLY A C 1
ATOM 985 O O . GLY A 1 127 ? -0.231 15.031 8.328 1 98.94 127 GLY A O 1
ATOM 986 N N . LYS A 1 128 ? 0.986 16.641 9.461 1 98.94 128 LYS A N 1
ATOM 987 C CA . LYS A 1 128 ? 1.902 15.648 10.023 1 98.94 128 LYS A CA 1
ATOM 988 C C . LYS A 1 128 ? 2.041 15.82 11.531 1 98.94 128 LYS A C 1
ATOM 990 O O . LYS A 1 128 ? 2.111 16.953 12.031 1 98.94 128 LYS A O 1
ATOM 995 N N . VAL A 1 129 ? 2.002 14.68 12.266 1 98.69 129 VAL A N 1
ATOM 996 C CA . VAL A 1 129 ? 2.51 14.703 13.633 1 98.69 129 VAL A CA 1
ATOM 997 C C . VAL A 1 129 ? 4.035 14.656 13.617 1 98.69 129 VAL A C 1
ATOM 999 O O . VAL A 1 129 ? 4.629 13.852 12.898 1 98.69 129 VAL A O 1
ATOM 1002 N N . HIS A 1 130 ? 4.582 15.562 14.32 1 98.31 130 HIS A N 1
ATOM 1003 C CA . HIS A 1 130 ? 6.016 15.594 14.578 1 98.31 130 HIS A CA 1
ATOM 1004 C C . HIS A 1 130 ? 6.328 15.32 16.047 1 98.31 130 HIS A C 1
ATOM 1006 O O . HIS A 1 130 ? 6.461 16.25 16.844 1 98.31 130 HIS A O 1
ATOM 1012 N N . PRO A 1 131 ? 6.609 14.078 16.359 1 97.88 131 PRO A N 1
ATOM 1013 C CA . PRO A 1 131 ? 6.645 13.695 17.781 1 97.88 131 PRO A CA 1
ATOM 1014 C C . PRO A 1 131 ? 7.664 14.5 18.578 1 97.88 131 PRO A C 1
ATOM 1016 O O . PRO A 1 131 ? 7.332 15.039 19.641 1 97.88 131 PRO A O 1
ATOM 1019 N N . SER A 1 132 ? 8.82 14.664 18.125 1 97.75 132 SER A N 1
ATOM 1020 C CA . SER A 1 132 ? 9.852 15.352 18.891 1 97.75 132 SER A CA 1
ATOM 1021 C C . SER A 1 132 ? 9.516 16.828 19.094 1 97.75 132 SER A C 1
ATOM 1023 O O . SER A 1 132 ? 10.078 17.484 19.969 1 97.75 132 SER A O 1
ATOM 1025 N N . HIS A 1 133 ? 8.664 17.375 18.203 1 98.25 133 HIS A N 1
ATOM 1026 C CA . HIS A 1 133 ? 8.266 18.766 18.328 1 98.25 133 HIS A CA 1
ATOM 1027 C C . HIS A 1 133 ? 7.07 18.922 19.25 1 98.25 133 HIS A C 1
ATOM 1029 O O . HIS A 1 133 ? 6.676 20.031 19.594 1 98.25 133 HIS A O 1
ATOM 1035 N N . GLY A 1 134 ? 6.406 17.781 19.609 1 98.19 134 GLY A N 1
ATOM 1036 C CA . GLY A 1 134 ? 5.32 17.812 20.562 1 98.19 134 GLY A CA 1
ATOM 1037 C C . GLY A 1 134 ? 4.02 18.344 20 1 98.19 134 GLY A C 1
ATOM 1038 O O . GLY A 1 134 ? 3.191 18.891 20.719 1 98.19 134 GLY A O 1
ATOM 1039 N N . CYS A 1 135 ? 3.846 18.234 18.688 1 98.75 135 CYS A N 1
ATOM 1040 C CA . CYS A 1 135 ? 2.648 18.781 18.047 1 98.75 135 CYS A CA 1
ATOM 1041 C C . CYS A 1 135 ? 2.441 18.188 16.672 1 98.75 135 CYS A C 1
ATOM 1043 O O . CYS A 1 135 ? 3.207 17.328 16.234 1 98.75 135 CYS A O 1
ATOM 1045 N N . ALA A 1 136 ? 1.396 18.578 16.031 1 98.88 136 ALA A N 1
ATOM 1046 C CA . ALA A 1 136 ? 1.163 18.344 14.609 1 98.88 136 ALA A CA 1
ATOM 1047 C C . ALA A 1 136 ? 1.209 19.656 13.828 1 98.88 136 ALA A C 1
ATOM 1049 O O . ALA A 1 136 ? 0.833 20.719 14.352 1 98.88 136 ALA A O 1
ATOM 1050 N N . TYR A 1 137 ? 1.695 19.578 12.586 1 98.94 137 TYR A N 1
ATOM 1051 C CA . TYR A 1 137 ? 1.774 20.719 11.688 1 98.94 137 TYR A CA 1
ATOM 1052 C C . TYR A 1 137 ? 0.822 20.562 10.508 1 98.94 137 TYR A C 1
ATOM 1054 O O . TYR A 1 137 ? 0.705 19.469 9.945 1 98.94 137 TYR A O 1
ATOM 1062 N N . PHE A 1 138 ? 0.179 21.656 10.141 1 98.94 138 PHE A N 1
ATOM 1063 C CA . PHE A 1 138 ? -0.801 21.641 9.062 1 98.94 138 PHE A CA 1
ATOM 1064 C C . PHE A 1 138 ? -0.527 22.766 8.07 1 98.94 138 PHE A C 1
ATOM 1066 O O . PHE A 1 138 ? -0.289 23.922 8.469 1 98.94 138 PHE A O 1
ATOM 1073 N N . PRO A 1 139 ? -0.53 22.438 6.828 1 98.94 139 PRO A N 1
ATOM 1074 C CA . PRO A 1 139 ? -0.397 23.469 5.801 1 98.94 139 PRO A CA 1
ATOM 1075 C C . PRO A 1 139 ? -1.714 24.188 5.512 1 98.94 139 PRO A C 1
ATOM 1077 O O . PRO A 1 139 ? -2.654 23.578 5 1 98.94 139 PRO A O 1
ATOM 1080 N N . TRP A 1 140 ? -1.759 25.453 5.766 1 98.62 140 TRP A N 1
ATOM 1081 C CA . TRP A 1 140 ? -2.99 26.203 5.574 1 98.62 140 TRP A CA 1
ATOM 1082 C C . TRP A 1 140 ? -2.697 27.703 5.422 1 98.62 140 TRP A C 1
ATOM 1084 O O . TRP A 1 140 ? -1.909 28.266 6.188 1 98.62 140 TRP A O 1
ATOM 1094 N N . GLY A 1 141 ? -3.277 28.219 4.391 1 97.88 141 GLY A N 1
ATOM 1095 C CA . GLY A 1 141 ? -3.205 29.656 4.223 1 97.88 141 GLY A CA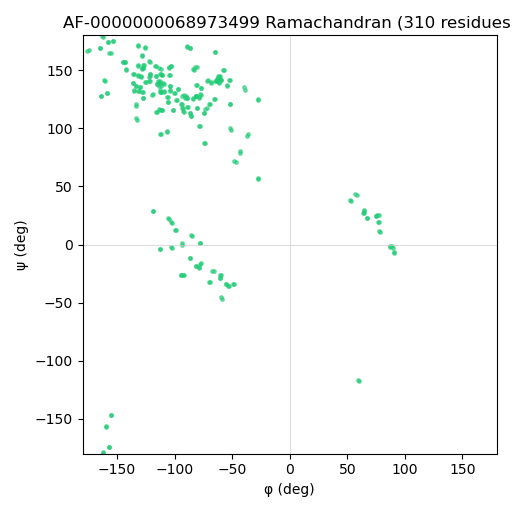 1
ATOM 1096 C C . GLY A 1 141 ? -1.792 30.156 3.99 1 97.88 141 GLY A C 1
ATOM 1097 O O . GLY A 1 141 ? -1.43 31.25 4.453 1 97.88 141 GLY A O 1
ATOM 1098 N N . GLY A 1 142 ? -1.015 29.391 3.4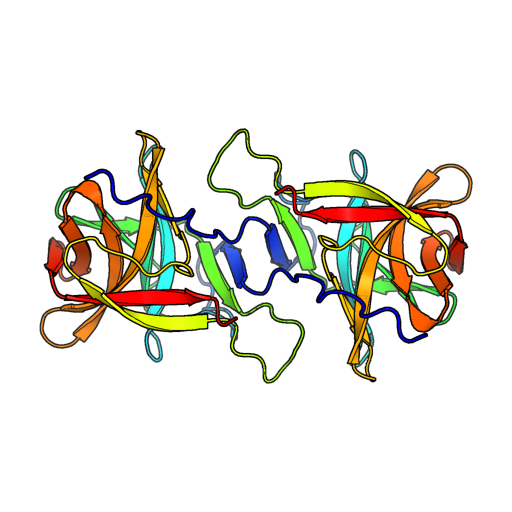39 1 98.31 142 GLY A N 1
ATOM 1099 C CA . GLY A 1 142 ? 0.342 29.797 3.113 1 98.31 142 GLY A CA 1
ATOM 1100 C C . GLY A 1 142 ? 1.323 29.578 4.246 1 98.31 142 GLY A C 1
ATOM 1101 O O . GLY A 1 142 ? 2.525 29.797 4.09 1 98.31 142 GLY A O 1
ATOM 1102 N N . GLU A 1 143 ? 0.775 29.062 5.395 1 98.56 143 GLU A N 1
ATOM 1103 C CA . GLU A 1 143 ? 1.613 28.891 6.578 1 98.56 143 GLU A CA 1
ATOM 1104 C C . GLU A 1 143 ? 1.514 27.469 7.133 1 98.56 143 GLU A C 1
ATOM 1106 O O . GLU A 1 143 ? 0.631 26.703 6.738 1 98.56 143 GLU A O 1
ATOM 1111 N N . GLU A 1 144 ? 2.455 27.172 7.93 1 98.69 144 GLU A N 1
ATOM 1112 C CA . GLU A 1 144 ? 2.424 25.953 8.75 1 98.69 144 GLU A CA 1
ATOM 1113 C C . GLU A 1 144 ? 1.839 26.234 10.133 1 98.69 144 GLU A C 1
ATOM 1115 O O . GLU A 1 144 ? 2.389 27.031 10.891 1 98.69 144 GLU A O 1
ATOM 1120 N N . HIS A 1 145 ? 0.692 25.594 10.453 1 98.81 145 HIS A N 1
ATOM 1121 C CA . HIS A 1 145 ? 0.019 25.797 11.734 1 98.81 145 HIS A CA 1
ATOM 1122 C C . HIS A 1 145 ? 0.259 24.609 12.664 1 98.81 145 HIS A C 1
ATOM 1124 O O . HIS A 1 145 ? 0.113 23.453 12.258 1 98.81 145 HIS A O 1
ATOM 1130 N N . SER A 1 146 ? 0.617 24.891 13.883 1 98.81 146 SER A N 1
ATOM 1131 C CA . SER A 1 146 ? 0.805 23.828 14.875 1 98.81 146 SER A CA 1
ATOM 1132 C C . SER A 1 146 ? -0.435 23.656 15.742 1 98.81 146 SER A C 1
ATOM 1134 O O . SER A 1 146 ? -1.057 24.641 16.141 1 98.81 146 SER A O 1
ATOM 1136 N N . LEU A 1 147 ? -0.831 22.484 15.93 1 98.81 147 LEU A N 1
ATOM 1137 C CA . LEU A 1 147 ? -1.896 22.141 16.859 1 98.81 147 LEU A CA 1
ATOM 1138 C C . LEU A 1 147 ? -1.401 21.141 17.906 1 98.81 147 LEU A C 1
ATOM 1140 O O . LEU A 1 147 ? -0.632 20.234 17.594 1 98.81 147 LEU A O 1
ATOM 1144 N N . GLN A 1 148 ? -1.923 21.312 19.141 1 98.56 148 GLN A N 1
ATOM 1145 C CA . GLN A 1 148 ? -1.585 20.406 20.219 1 98.56 148 GLN A CA 1
ATOM 1146 C C . GLN A 1 148 ? -2.578 19.25 20.312 1 98.56 148 GLN A C 1
ATOM 1148 O O . GLN A 1 148 ? -2.299 18.219 20.938 1 98.56 148 GLN A O 1
ATOM 1153 N N . GLN A 1 149 ? -3.748 19.484 19.859 1 98.69 149 GLN A N 1
ATOM 1154 C CA . GLN A 1 149 ? -4.766 18.438 19.766 1 98.69 149 GLN A CA 1
ATOM 1155 C C . GLN A 1 149 ? -5.094 18.125 18.312 1 98.69 149 GLN A C 1
ATOM 1157 O O . GLN A 1 149 ? -5.242 19.031 17.484 1 98.69 149 GLN A O 1
ATOM 1162 N N . TYR A 1 150 ? -5.141 16.906 17.922 1 98.81 150 TYR A N 1
ATOM 1163 C CA . TYR A 1 150 ? -5.352 16.422 16.562 1 98.81 150 TYR A CA 1
ATOM 1164 C C . TYR A 1 150 ? -5.871 14.992 16.578 1 98.81 150 TYR A C 1
ATOM 1166 O O . TYR A 1 150 ? -6.027 14.391 17.641 1 98.81 150 TYR A O 1
ATOM 1174 N N . GLU A 1 151 ? -6.219 14.453 15.422 1 98.81 151 GLU A N 1
ATOM 1175 C CA . GLU A 1 151 ? -6.469 13.031 15.219 1 98.81 151 GLU A CA 1
ATOM 1176 C C . GLU A 1 151 ? -5.391 12.398 14.344 1 98.81 151 GLU A C 1
ATOM 1178 O O . GLU A 1 151 ? -4.82 13.062 13.477 1 98.81 151 GLU A O 1
ATOM 1183 N N . VAL A 1 152 ? -5.086 11.156 14.641 1 98.56 152 VAL A N 1
ATOM 1184 C CA . VAL A 1 152 ? -4.055 10.414 13.922 1 98.56 152 VAL A CA 1
ATOM 1185 C C . VAL A 1 152 ? -4.695 9.289 13.117 1 98.56 152 VAL A C 1
ATOM 1187 O O . VAL A 1 152 ? -5.59 8.594 13.602 1 98.56 152 VAL A O 1
ATOM 1190 N N . LEU A 1 153 ? -4.328 9.188 11.844 1 98.62 153 LEU A N 1
ATOM 1191 C CA . LEU A 1 153 ? -4.754 8.039 11.047 1 98.62 153 LEU A CA 1
ATOM 1192 C C . LEU A 1 153 ? -4.137 6.75 11.586 1 98.62 153 LEU A C 1
ATOM 1194 O O . LEU A 1 153 ? -2.916 6.66 11.734 1 98.62 153 LEU A O 1
ATOM 1198 N N . CYS A 1 154 ? -4.949 5.75 11.898 1 97.75 154 CYS A N 1
ATOM 1199 C CA . CYS A 1 154 ? -4.488 4.48 12.445 1 97.75 154 CYS A CA 1
ATOM 1200 C C . CYS A 1 154 ? -5.07 3.307 11.664 1 97.75 154 CYS A C 1
ATOM 1202 O O . CYS A 1 154 ? -6.195 3.379 11.18 1 97.75 154 CYS A O 1
ATOM 1204 N N . TYR A 1 155 ? -4.289 2.291 11.539 1 96.31 155 TYR A N 1
ATOM 1205 C CA . TYR A 1 155 ? -4.836 1.041 11.023 1 96.31 155 TYR A CA 1
ATOM 1206 C C . TYR A 1 155 ? -5.938 0.511 11.938 1 96.31 155 TYR A C 1
ATOM 1208 O O . TYR A 1 155 ? -5.828 0.592 13.164 1 96.31 155 TYR A O 1
ATOM 1216 N N . THR A 1 156 ? -6.965 -0.07 11.203 1 92.06 156 THR A N 1
ATOM 1217 C CA . THR A 1 156 ? -8.008 -0.725 11.977 1 92.06 156 THR A CA 1
ATOM 1218 C C . THR A 1 156 ? -7.633 -2.174 12.281 1 92.06 156 THR A C 1
ATOM 1220 O O . THR A 1 156 ? -7.164 -2.895 11.398 1 92.06 156 THR A O 1
ATOM 1223 N N . ASN A 1 157 ? -7.371 -2.684 13.414 1 68.31 157 ASN A N 1
ATOM 1224 C CA . ASN A 1 157 ? -7.082 -4.055 13.82 1 68.31 157 ASN A CA 1
ATOM 1225 C C . ASN A 1 157 ? -8.312 -4.949 13.695 1 68.31 157 ASN A C 1
ATOM 1227 O O . ASN A 1 157 ? -9.445 -4.48 13.836 1 68.31 157 ASN A O 1
ATOM 1231 N N . MET B 1 1 ? 11.992 9.797 30.016 1 25.84 1 MET B N 1
ATOM 1232 C CA . MET B 1 1 ? 11.227 8.562 29.812 1 25.84 1 MET B CA 1
ATOM 1233 C C . MET B 1 1 ? 10.891 8.367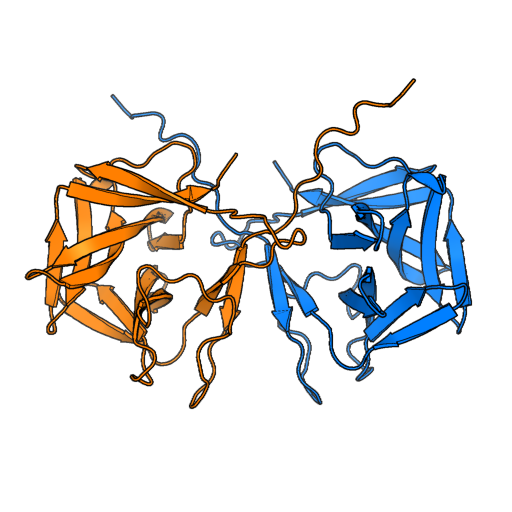 28.328 1 25.84 1 MET B C 1
ATOM 1235 O O . MET B 1 1 ? 10.234 9.219 27.719 1 25.84 1 MET B O 1
ATOM 1239 N N . TYR B 1 2 ? 11.836 7.887 27.547 1 29.08 2 TYR B N 1
ATOM 1240 C CA . TYR B 1 2 ? 11.742 7.559 26.141 1 29.08 2 TYR B CA 1
ATOM 1241 C C . TYR B 1 2 ? 10.484 6.754 25.844 1 29.08 2 TYR B C 1
ATOM 1243 O O . TYR B 1 2 ? 10.266 5.691 26.438 1 29.08 2 TYR B O 1
ATOM 1251 N N . ARG B 1 3 ? 9.375 7.316 25.906 1 36.44 3 ARG B N 1
ATOM 1252 C CA . ARG B 1 3 ? 8.211 6.52 25.531 1 36.44 3 ARG B CA 1
ATOM 1253 C C . ARG B 1 3 ? 8.531 5.574 24.375 1 36.44 3 ARG B C 1
ATOM 1255 O O . ARG B 1 3 ? 9.039 6.004 23.344 1 36.44 3 ARG B O 1
ATOM 1262 N N . HIS B 1 4 ? 8.867 4.359 24.672 1 38.69 4 HIS B N 1
ATOM 1263 C CA . HIS B 1 4 ? 8.906 3.232 23.75 1 38.69 4 HIS B CA 1
ATOM 1264 C C . HIS B 1 4 ? 7.91 3.426 22.609 1 38.69 4 HIS B C 1
ATOM 1266 O O . HIS B 1 4 ? 6.707 3.203 22.781 1 38.69 4 HIS B O 1
ATOM 1272 N N . GLN B 1 5 ? 8.039 4.527 21.906 1 45.75 5 GLN B N 1
ATOM 1273 C CA . GLN B 1 5 ? 7.141 4.727 20.781 1 45.75 5 GLN B CA 1
ATOM 1274 C C . GLN B 1 5 ? 6.977 3.438 19.969 1 45.75 5 GLN B C 1
ATOM 1276 O O . GLN B 1 5 ? 7.961 2.836 19.547 1 45.75 5 GLN B O 1
ATOM 1281 N N . GLN B 1 6 ? 6.156 2.529 20.391 1 50.38 6 GLN B N 1
ATOM 1282 C CA . GLN B 1 6 ? 5.742 1.341 19.656 1 50.38 6 GLN B CA 1
ATOM 1283 C C . GLN B 1 6 ? 5.816 1.576 18.156 1 50.38 6 GLN B C 1
ATOM 1285 O O . GLN B 1 6 ? 5.547 2.682 17.672 1 50.38 6 GLN B O 1
ATOM 1290 N N . PRO B 1 7 ? 6.516 0.742 17.578 1 57.09 7 PRO B N 1
ATOM 1291 C CA . PRO B 1 7 ? 6.898 0.91 16.172 1 57.09 7 PRO B CA 1
ATOM 1292 C C . PRO B 1 7 ? 5.703 1.209 15.266 1 57.09 7 PRO B C 1
ATOM 1294 O O . PRO B 1 7 ? 4.68 0.523 15.336 1 57.09 7 PRO B O 1
ATOM 1297 N N . ALA B 1 8 ? 5.414 2.412 14.906 1 71.62 8 ALA B N 1
ATOM 1298 C CA . ALA B 1 8 ? 4.516 2.861 13.844 1 71.62 8 ALA B CA 1
ATOM 1299 C C . ALA B 1 8 ? 4.648 1.98 12.602 1 71.62 8 ALA B C 1
ATOM 1301 O O . ALA B 1 8 ? 5.691 1.364 12.383 1 71.62 8 ALA B O 1
ATOM 1302 N N . ARG B 1 9 ? 3.432 1.65 12.07 1 90.94 9 ARG B N 1
ATOM 1303 C CA . ARG B 1 9 ? 3.352 0.85 10.859 1 90.94 9 ARG B CA 1
ATOM 1304 C C . ARG B 1 9 ? 3.246 1.739 9.625 1 90.94 9 ARG B C 1
ATOM 1306 O O . ARG B 1 9 ? 2.535 2.746 9.633 1 90.94 9 ARG B O 1
ATOM 1313 N N . GLU B 1 10 ? 4.094 1.504 8.688 1 95.38 10 GLU B N 1
ATOM 1314 C CA . GLU B 1 10 ? 3.971 2.174 7.398 1 95.38 10 GLU B CA 1
ATOM 1315 C C . GLU B 1 10 ? 3.387 1.237 6.344 1 95.38 10 GLU B C 1
ATOM 1317 O O . GLU B 1 10 ? 3.404 0.016 6.516 1 95.38 10 GLU B O 1
ATOM 1322 N N . ALA B 1 11 ? 2.758 1.808 5.367 1 96.44 11 ALA B N 1
ATOM 1323 C CA . ALA B 1 11 ? 2.41 1.025 4.184 1 96.44 11 ALA B CA 1
ATOM 1324 C C . ALA B 1 11 ? 3.643 0.747 3.33 1 96.44 11 ALA B C 1
ATOM 1326 O O . ALA B 1 11 ? 3.891 1.442 2.342 1 96.44 11 ALA B O 1
ATOM 1327 N N . SER B 1 12 ? 4.316 -0.306 3.652 1 96.5 12 SER B N 1
ATOM 1328 C CA . SER B 1 12 ? 5.617 -0.569 3.043 1 96.5 12 SER B CA 1
ATOM 1329 C C . SER B 1 12 ? 5.461 -1.217 1.671 1 96.5 12 SER B C 1
ATOM 1331 O O . SER B 1 12 ? 6.414 -1.264 0.889 1 96.5 12 SER B O 1
ATOM 1333 N N . LEU B 1 13 ? 4.355 -1.758 1.384 1 97.5 13 LEU B N 1
ATOM 1334 C CA . LEU B 1 13 ? 3.984 -2.266 0.068 1 97.5 13 LEU B CA 1
ATOM 1335 C C . LEU B 1 13 ? 2.719 -1.581 -0.44 1 97.5 13 LEU B C 1
ATOM 1337 O O . LEU B 1 13 ? 1.787 -1.34 0.33 1 97.5 13 LEU B O 1
ATOM 1341 N N . SER B 1 14 ? 2.709 -1.289 -1.717 1 98.44 14 SER B N 1
ATOM 1342 C CA . SER B 1 14 ? 1.586 -0.599 -2.344 1 98.44 14 SER B CA 1
ATOM 1343 C C . SER B 1 14 ? 1.226 -1.233 -3.684 1 98.44 14 SER B C 1
ATOM 1345 O O . SER B 1 14 ? 2.109 -1.62 -4.449 1 98.44 14 SER B O 1
ATOM 1347 N N . TRP B 1 15 ? -0.019 -1.344 -3.922 1 98.56 15 TRP B N 1
ATOM 1348 C CA . TRP B 1 15 ? -0.514 -1.739 -5.234 1 98.56 15 TRP B CA 1
ATOM 1349 C C . TRP B 1 15 ? -0.709 -0.521 -6.133 1 98.56 15 TRP B C 1
ATOM 1351 O O . TRP B 1 15 ? -1.537 0.346 -5.844 1 98.56 15 TRP B O 1
ATOM 1361 N N . LEU B 1 16 ? 0.019 -0.499 -7.234 1 97.44 16 LEU B N 1
ATOM 1362 C CA . LEU B 1 16 ? -0.059 0.602 -8.188 1 97.44 16 LEU B CA 1
ATOM 1363 C C . LEU B 1 16 ? -0.745 0.157 -9.477 1 97.44 16 LEU B C 1
A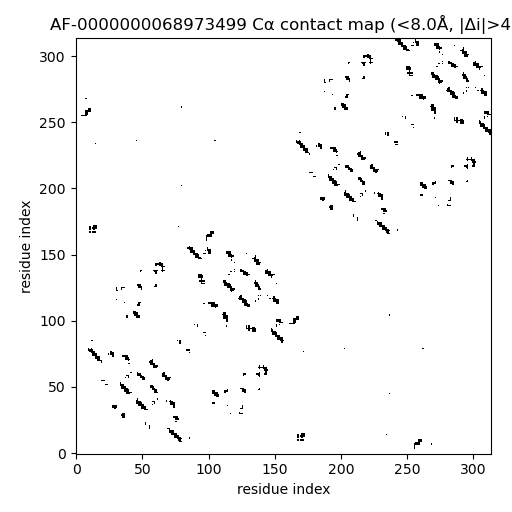TOM 1365 O O . LEU B 1 16 ? -0.399 -0.884 -10.039 1 97.44 16 LEU B O 1
ATOM 1369 N N . PRO B 1 17 ? -1.719 0.971 -9.914 1 95.62 17 PRO B N 1
ATOM 1370 C CA . PRO B 1 17 ? -2.293 0.631 -11.219 1 95.62 17 PRO B CA 1
ATOM 1371 C C . PRO B 1 17 ? -1.281 0.749 -12.359 1 95.62 17 PRO B C 1
ATOM 1373 O O . PRO B 1 17 ? -0.429 1.641 -12.336 1 95.62 17 PRO B O 1
ATOM 1376 N N . VAL B 1 18 ? -1.378 -0.191 -13.242 1 94.19 18 VAL B N 1
ATOM 1377 C CA . VAL B 1 18 ? -0.543 -0.146 -14.438 1 94.19 18 VAL B CA 1
ATOM 1378 C C . VAL B 1 18 ? -1.35 0.406 -15.609 1 94.19 18 VAL B C 1
ATOM 1380 O O . VAL B 1 18 ? -2.457 -0.062 -15.883 1 94.19 18 VAL B O 1
ATOM 1383 N N . TYR B 1 19 ? -0.76 1.336 -16.234 1 84.56 19 TYR B N 1
ATOM 1384 C CA . TYR B 1 19 ? -1.379 1.939 -17.422 1 84.56 19 TYR B CA 1
ATOM 1385 C C . TYR B 1 19 ? -0.706 1.457 -18.703 1 84.56 19 TYR B C 1
ATOM 1387 O O . TYR B 1 19 ? 0.468 1.077 -18.688 1 84.56 19 TYR B O 1
ATOM 1395 N N . PRO B 1 20 ? -1.446 1.443 -19.766 1 81.06 20 PRO B N 1
ATOM 1396 C CA . PRO B 1 20 ? -0.869 1.001 -21.031 1 81.06 20 PRO B CA 1
ATOM 1397 C C . PRO B 1 20 ? 0.424 1.735 -21.375 1 81.06 20 PRO B C 1
ATOM 1399 O O . PRO B 1 20 ? 0.545 2.936 -21.125 1 81.06 20 PRO B O 1
ATOM 1402 N N . HIS B 1 21 ? 1.379 0.947 -21.953 1 81 21 HIS B N 1
ATOM 1403 C CA . HIS B 1 21 ? 2.639 1.475 -22.469 1 81 21 HIS B CA 1
ATOM 1404 C C . HIS B 1 21 ? 3.486 2.066 -21.359 1 81 21 HIS B C 1
ATOM 1406 O O . HIS B 1 21 ? 4.152 3.086 -21.547 1 81 21 HIS B O 1
ATOM 1412 N N . THR B 1 22 ? 3.262 1.544 -20.234 1 85.69 22 THR B N 1
ATOM 1413 C CA . THR B 1 22 ? 4.109 1.993 -19.125 1 85.69 22 THR B CA 1
ATOM 1414 C C . THR B 1 22 ? 5.156 0.935 -18.797 1 85.69 22 THR B C 1
ATOM 1416 O O . THR B 1 22 ? 4.938 -0.256 -19.016 1 85.69 22 THR B O 1
ATOM 1419 N N . GLN B 1 23 ? 6.309 1.476 -18.391 1 90.75 23 GLN B N 1
ATOM 1420 C CA . GLN B 1 23 ? 7.348 0.609 -17.844 1 90.75 23 GLN B CA 1
ATOM 1421 C C . GLN B 1 23 ? 7.117 0.337 -16.359 1 90.75 23 GLN B C 1
ATOM 1423 O O . GLN B 1 23 ? 6.477 1.132 -15.672 1 90.75 23 GLN B O 1
ATOM 1428 N N . PRO B 1 24 ? 7.594 -0.858 -15.961 1 94.5 24 PRO B N 1
ATOM 1429 C CA . PRO B 1 24 ? 7.473 -1.105 -14.523 1 94.5 24 PRO B CA 1
ATOM 1430 C C . PRO B 1 24 ? 8.117 -0.007 -13.68 1 94.5 24 PRO B C 1
ATOM 1432 O O . PRO B 1 24 ? 9.188 0.496 -14.031 1 94.5 24 PRO B O 1
ATOM 1435 N N . PRO B 1 25 ? 7.391 0.38 -12.617 1 94.31 25 PRO B N 1
ATOM 1436 C CA . PRO B 1 25 ? 8.039 1.32 -11.703 1 94.31 25 PRO B CA 1
ATOM 1437 C C . PRO B 1 25 ? 9.352 0.785 -11.133 1 94.31 25 PRO B C 1
ATOM 1439 O O . PRO B 1 25 ? 9.523 -0.43 -11.016 1 94.31 25 PRO B O 1
ATOM 1442 N N . PRO B 1 26 ? 10.273 1.705 -10.828 1 91.81 26 PRO B N 1
ATOM 1443 C CA . PRO B 1 26 ? 11.594 1.258 -10.367 1 91.81 26 PRO B CA 1
ATOM 1444 C C . PRO B 1 26 ? 11.516 0.432 -9.086 1 91.81 26 PRO B C 1
ATOM 1446 O O . PRO B 1 26 ? 12.391 -0.4 -8.836 1 91.81 26 PRO B O 1
ATOM 1449 N N . ASN B 1 27 ? 10.477 0.631 -8.258 1 95.25 27 ASN B N 1
ATOM 1450 C CA . ASN B 1 27 ? 10.398 -0.073 -6.977 1 95.25 27 ASN B CA 1
ATOM 1451 C C . ASN B 1 27 ? 9.422 -1.243 -7.043 1 95.25 27 ASN B C 1
ATOM 1453 O O . ASN B 1 27 ? 8.961 -1.73 -6.008 1 95.25 27 ASN B O 1
ATOM 1457 N N . ALA B 1 28 ? 9.102 -1.687 -8.266 1 97.62 28 ALA B N 1
ATOM 1458 C CA . ALA B 1 28 ? 8.227 -2.846 -8.406 1 97.62 28 ALA B CA 1
ATOM 1459 C C . ALA B 1 28 ? 8.844 -4.082 -7.766 1 97.62 28 ALA B C 1
ATOM 1461 O O . ALA B 1 28 ? 10.047 -4.32 -7.887 1 97.62 28 ALA B O 1
ATOM 1462 N N . VAL B 1 29 ? 8.039 -4.863 -7.086 1 98.25 29 VAL B N 1
ATOM 1463 C CA . VAL B 1 29 ? 8.5 -6.094 -6.449 1 98.25 29 VAL B CA 1
ATOM 1464 C C . VAL B 1 29 ? 8.781 -7.152 -7.516 1 98.25 29 VAL B C 1
ATOM 1466 O O . VAL B 1 29 ? 7.875 -7.57 -8.242 1 98.25 29 VAL B O 1
ATOM 1469 N N . ALA B 1 30 ? 9.992 -7.543 -7.594 1 97.56 30 ALA B N 1
ATOM 1470 C CA . ALA B 1 30 ? 10.43 -8.508 -8.602 1 97.56 30 ALA B CA 1
ATOM 1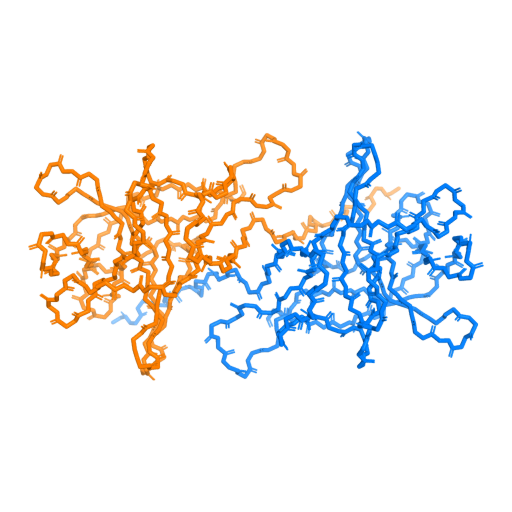471 C C . ALA B 1 30 ? 10.688 -9.875 -7.969 1 97.56 30 ALA B C 1
ATOM 1473 O O . ALA B 1 30 ? 11.367 -9.984 -6.945 1 97.56 30 ALA B O 1
ATOM 1474 N N . ALA B 1 31 ? 10.039 -10.898 -8.547 1 97.62 31 ALA B N 1
ATOM 1475 C CA . ALA B 1 31 ? 10.43 -12.266 -8.18 1 97.62 31 ALA B CA 1
ATOM 1476 C C . ALA B 1 31 ? 11.82 -12.602 -8.719 1 97.62 31 ALA B C 1
ATOM 1478 O O . ALA B 1 31 ? 12.555 -13.383 -8.117 1 97.62 31 ALA B O 1
ATOM 1479 N N . GLN B 1 32 ? 12.156 -12.07 -9.789 1 95.44 32 GLN B N 1
ATOM 1480 C CA . GLN B 1 32 ? 13.461 -12.008 -10.445 1 95.44 32 GLN B CA 1
ATOM 1481 C C . GLN B 1 32 ? 13.539 -10.82 -11.398 1 95.44 32 GLN B C 1
ATOM 1483 O O . GLN B 1 32 ? 12.516 -10.227 -11.75 1 95.44 32 GLN B O 1
ATOM 1488 N N . PRO B 1 33 ? 14.805 -10.469 -11.812 1 94 33 PRO B N 1
ATOM 1489 C CA . PRO B 1 33 ? 14.883 -9.328 -12.734 1 94 33 PRO B CA 1
ATOM 1490 C C . PRO B 1 33 ? 13.953 -9.477 -13.938 1 94 33 PRO B C 1
ATOM 1492 O O . PRO B 1 33 ? 14.016 -10.484 -14.648 1 94 33 PRO B O 1
ATOM 1495 N N . GLY B 1 34 ? 13.047 -8.484 -14.062 1 96 34 GLY B N 1
ATOM 1496 C CA . GLY B 1 34 ? 12.172 -8.461 -15.227 1 96 34 GLY B CA 1
ATOM 1497 C C . GLY B 1 34 ? 10.875 -9.211 -15.016 1 96 34 GLY B C 1
ATOM 1498 O O . GLY B 1 34 ? 10.016 -9.234 -15.898 1 96 34 GLY B O 1
ATOM 1499 N N . LEU B 1 35 ? 10.719 -9.883 -13.93 1 98.12 35 LEU B N 1
ATOM 1500 C CA . LEU B 1 35 ? 9.516 -10.617 -13.562 1 98.12 35 LEU B CA 1
ATOM 1501 C C . LEU B 1 35 ? 8.875 -10.031 -12.312 1 98.12 35 LEU B C 1
ATOM 1503 O O . LEU B 1 35 ? 9.391 -10.188 -11.211 1 98.12 35 LEU B O 1
ATOM 1507 N N . TYR B 1 36 ? 7.715 -9.484 -12.492 1 98.75 36 TYR B N 1
ATOM 1508 C CA . TYR B 1 36 ? 7.145 -8.672 -11.43 1 98.75 36 TYR B CA 1
ATOM 1509 C C . TYR B 1 36 ? 5.859 -9.289 -10.898 1 98.75 36 TYR B C 1
ATOM 1511 O O . TYR B 1 36 ? 5.156 -9.992 -11.625 1 98.75 36 TYR B O 1
ATOM 1519 N N . VAL B 1 37 ? 5.531 -8.984 -9.625 1 98.94 37 VAL B N 1
ATOM 1520 C CA . VAL B 1 37 ? 4.336 -9.43 -8.922 1 98.94 37 VAL B CA 1
ATOM 1521 C C . VAL B 1 37 ? 3.166 -8.508 -9.25 1 98.94 37 VAL B C 1
ATOM 1523 O O . VAL B 1 37 ? 3.258 -7.293 -9.062 1 98.94 37 VAL B O 1
ATOM 1526 N N . ILE B 1 38 ? 2.115 -9.086 -9.711 1 98.81 38 ILE B N 1
ATOM 1527 C CA . ILE B 1 38 ? 0.926 -8.281 -9.984 1 98.81 38 ILE B CA 1
ATOM 1528 C C . ILE B 1 38 ? -0.301 -8.953 -9.367 1 98.81 38 ILE B C 1
ATOM 1530 O O . ILE B 1 38 ? -0.214 -10.07 -8.859 1 98.81 38 ILE B O 1
ATOM 1534 N N . ARG B 1 39 ? -1.395 -8.242 -9.391 1 98.81 39 ARG B N 1
ATOM 1535 C CA . ARG B 1 39 ? -2.715 -8.844 -9.234 1 98.81 39 ARG B CA 1
ATOM 1536 C C . ARG B 1 39 ? -3.689 -8.305 -10.281 1 98.81 39 ARG B C 1
ATOM 1538 O O . ARG B 1 39 ? -3.625 -7.129 -10.648 1 98.81 39 ARG B O 1
ATOM 1545 N N . GLY B 1 40 ? -4.418 -9.18 -10.812 1 98.5 40 GLY B N 1
ATOM 1546 C CA . GLY B 1 40 ? -5.441 -8.867 -11.797 1 98.5 40 GLY B CA 1
ATOM 1547 C C . GLY B 1 40 ? -6.812 -9.406 -11.414 1 98.5 40 GLY B C 1
ATOM 1548 O O . GLY B 1 40 ? -6.941 -10.172 -10.461 1 98.5 40 GLY B O 1
ATOM 1549 N N . ARG B 1 41 ? -7.789 -8.961 -12.172 1 97.69 41 ARG B N 1
ATOM 1550 C CA . ARG B 1 41 ? -9.164 -9.344 -11.859 1 97.69 41 ARG B CA 1
ATOM 1551 C C . ARG B 1 41 ? -9.75 -10.219 -12.969 1 97.69 41 ARG B C 1
ATOM 1553 O O . ARG B 1 41 ? -9.484 -9.984 -14.148 1 97.69 41 ARG B O 1
ATOM 1560 N N . GLU B 1 42 ? -10.43 -11.125 -12.578 1 97.62 42 GLU B N 1
ATOM 1561 C CA . GLU B 1 42 ? -11.328 -11.922 -13.414 1 97.62 42 GLU B CA 1
ATOM 1562 C C . GLU B 1 42 ? -12.688 -12.094 -12.742 1 97.62 42 GLU B C 1
ATOM 1564 O O . GLU B 1 42 ? -12.805 -12.805 -11.742 1 97.62 42 GLU B O 1
ATOM 1569 N N . ASN B 1 43 ? -13.711 -11.383 -13.328 1 94.56 43 ASN B N 1
ATOM 1570 C CA . ASN B 1 43 ? -15 -11.273 -12.648 1 94.56 43 ASN B CA 1
ATOM 1571 C C . ASN B 1 43 ? -14.852 -10.617 -11.281 1 94.56 43 ASN B C 1
ATOM 1573 O O . ASN B 1 43 ? -14.383 -9.477 -11.18 1 94.56 43 ASN B O 1
ATOM 1577 N N . VAL B 1 44 ? -15.172 -11.352 -10.203 1 94.12 44 VAL B N 1
ATOM 1578 C CA . VAL B 1 44 ? -15.102 -10.734 -8.883 1 94.12 44 VAL B CA 1
ATOM 1579 C C . VAL B 1 44 ? -13.836 -11.203 -8.164 1 94.12 44 VAL B C 1
ATOM 1581 O O . VAL B 1 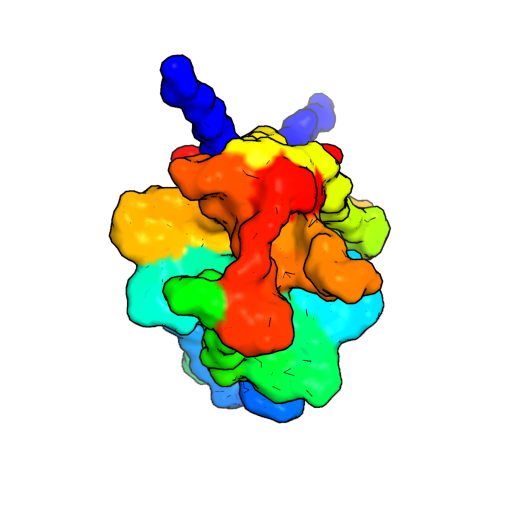44 ? -13.508 -10.703 -7.086 1 94.12 44 VAL B O 1
ATOM 1584 N N . ASP B 1 45 ? -13.062 -12.086 -8.805 1 97.62 45 ASP B N 1
ATOM 1585 C CA . ASP B 1 45 ? -11.828 -12.594 -8.219 1 97.62 45 ASP B CA 1
ATOM 1586 C C . ASP B 1 45 ? -10.68 -11.609 -8.406 1 97.62 45 ASP B C 1
ATOM 1588 O O . ASP B 1 45 ? -10.562 -10.977 -9.461 1 97.62 45 ASP B O 1
ATOM 1592 N N . VAL B 1 46 ? -9.953 -11.438 -7.426 1 98.5 46 VAL B N 1
ATOM 1593 C CA . VAL B 1 46 ? -8.648 -10.789 -7.523 1 98.5 46 VAL B CA 1
ATOM 1594 C C . VAL B 1 46 ? -7.543 -11.844 -7.398 1 98.5 46 VAL B C 1
ATOM 1596 O O . VAL B 1 46 ? -7.504 -12.602 -6.426 1 98.5 46 VAL B O 1
ATOM 1599 N N . LEU B 1 47 ? -6.68 -11.922 -8.414 1 98.88 47 LEU B N 1
ATOM 1600 C CA . LEU B 1 47 ? -5.758 -13.047 -8.5 1 98.88 47 LEU B CA 1
ATOM 1601 C C . LEU B 1 47 ? -4.32 -12.562 -8.656 1 98.88 47 LEU B C 1
ATOM 1603 O O . LEU B 1 47 ? -4.012 -11.805 -9.578 1 98.88 47 LEU B O 1
ATOM 1607 N N . PRO B 1 48 ? -3.418 -13.031 -7.77 1 98.94 48 PRO B N 1
ATOM 1608 C CA . PRO B 1 48 ? -1.994 -12.789 -8.016 1 98.94 48 PRO B CA 1
ATOM 1609 C C . PRO B 1 48 ? -1.5 -13.438 -9.305 1 98.94 48 PRO B C 1
ATOM 1611 O O . PRO B 1 48 ? -1.962 -14.516 -9.68 1 98.94 48 PRO B O 1
ATOM 1614 N N . GLY B 1 49 ? -0.592 -12.734 -9.93 1 98.94 49 GLY B N 1
ATOM 1615 C CA . GLY B 1 49 ? 0.016 -13.203 -11.164 1 98.94 49 GLY B CA 1
ATOM 1616 C C . GLY B 1 49 ? 1.336 -12.531 -11.477 1 98.94 49 GLY B C 1
ATOM 1617 O O . GLY B 1 49 ? 2.053 -12.102 -10.562 1 98.94 49 GLY B O 1
ATOM 1618 N N . LYS B 1 50 ? 1.656 -12.57 -12.773 1 98.81 50 LYS B N 1
ATOM 1619 C CA . LYS B 1 50 ? 2.979 -12.094 -13.172 1 98.81 50 LYS B CA 1
ATOM 1620 C C . LYS B 1 50 ? 2.879 -11.047 -14.273 1 98.81 50 LYS B C 1
ATOM 1622 O O . LYS B 1 50 ? 1.909 -11.031 -15.031 1 98.81 50 LYS B O 1
ATOM 1627 N N . TRP B 1 51 ? 3.898 -10.219 -14.312 1 98.25 51 TRP B N 1
ATOM 1628 C CA . TRP B 1 51 ? 4.117 -9.266 -15.398 1 98.25 51 TRP B CA 1
ATOM 1629 C C . TRP B 1 51 ? 5.57 -9.297 -15.859 1 98.25 51 TRP B C 1
ATOM 1631 O O . TRP B 1 51 ? 6.488 -9.148 -15.047 1 98.25 51 TRP B O 1
ATOM 1641 N N . LEU B 1 52 ? 5.754 -9.602 -17.109 1 96 52 LEU B N 1
ATOM 1642 C CA . LEU B 1 52 ? 7.07 -9.516 -17.734 1 96 52 LEU B CA 1
ATOM 1643 C C . LEU B 1 52 ? 7.305 -8.133 -18.312 1 96 52 LEU B C 1
ATOM 1645 O O . LEU B 1 52 ? 6.492 -7.641 -19.109 1 96 52 LEU B O 1
ATOM 1649 N N . ALA B 1 53 ? 8.383 -7.461 -17.969 1 89.38 53 ALA B N 1
ATOM 1650 C CA . ALA B 1 53 ? 8.719 -6.074 -18.312 1 89.38 53 ALA B CA 1
ATOM 1651 C C . ALA B 1 53 ? 8.539 -5.812 -19.797 1 89.38 53 ALA B C 1
ATOM 1653 O O . ALA B 1 53 ? 8.133 -4.715 -20.203 1 89.38 53 ALA B O 1
ATOM 1654 N N . GLN B 1 54 ? 8.797 -6.77 -20.562 1 89.19 54 GLN B N 1
ATOM 1655 C CA . GLN B 1 54 ? 8.805 -6.547 -22 1 89.19 54 GLN B CA 1
ATOM 1656 C C . GLN B 1 54 ? 7.445 -6.879 -22.609 1 89.19 54 GLN B C 1
ATOM 1658 O O . GLN B 1 54 ? 7.254 -6.73 -23.828 1 89.19 54 GLN B O 1
ATOM 1663 N N . VAL B 1 55 ? 6.609 -7.266 -21.828 1 89.94 55 VAL B N 1
ATOM 1664 C CA . VAL B 1 55 ? 5.277 -7.633 -22.297 1 89.94 55 VAL B CA 1
ATOM 1665 C C . VAL B 1 55 ? 4.25 -6.629 -21.781 1 89.94 55 VAL B C 1
ATOM 1667 O O . VAL B 1 55 ? 4.277 -6.246 -20.609 1 89.94 55 VAL B O 1
ATOM 1670 N N . GLY B 1 56 ? 3.328 -6.188 -22.562 1 89.88 56 GLY B N 1
ATOM 1671 C CA . GLY B 1 56 ? 2.371 -5.141 -22.234 1 89.88 56 GLY B CA 1
ATOM 1672 C C . GLY B 1 56 ? 1.236 -5.625 -21.344 1 89.88 56 GLY B C 1
ATOM 1673 O O . GLY B 1 56 ? 0.489 -4.816 -20.797 1 89.88 56 GLY B O 1
ATOM 1674 N N . SER B 1 57 ? 1.092 -6.926 -21.297 1 95 57 SER B N 1
ATOM 1675 C CA . SER B 1 57 ? 0.016 -7.488 -20.484 1 95 57 SER B CA 1
ATOM 1676 C C . SER B 1 57 ? 0.567 -8.242 -19.281 1 95 57 SER B C 1
ATOM 1678 O O . SER B 1 57 ? 1.696 -8.734 -19.312 1 95 57 SER B O 1
ATOM 1680 N N . GLY B 1 58 ? -0.231 -8.266 -18.203 1 97.44 58 GLY B N 1
ATOM 1681 C CA . GLY B 1 58 ? -0.003 -9.211 -17.125 1 97.44 58 GLY B CA 1
ATOM 1682 C C . GLY B 1 58 ? -0.668 -10.555 -17.359 1 97.44 58 GLY B C 1
ATOM 1683 O O . GLY B 1 58 ? -1.454 -10.703 -18.297 1 97.44 58 GLY B O 1
ATOM 1684 N N . PHE B 1 59 ? -0.333 -11.5 -16.547 1 98.56 59 PHE B N 1
ATOM 1685 C CA . PHE B 1 59 ? -0.931 -12.828 -16.641 1 98.56 59 PHE B CA 1
ATOM 1686 C C . PHE B 1 59 ? -1.315 -13.352 -15.258 1 98.56 59 PHE B C 1
ATOM 1688 O O . PHE B 1 59 ? -0.518 -13.289 -14.32 1 98.56 59 PHE B O 1
ATOM 1695 N N . ILE B 1 60 ? -2.529 -13.875 -15.156 1 98.94 60 ILE B N 1
ATOM 1696 C CA . ILE B 1 60 ? -3.004 -14.492 -13.93 1 98.94 60 ILE B CA 1
ATOM 1697 C C . ILE B 1 60 ? -3.398 -15.945 -14.195 1 98.94 60 ILE B C 1
ATOM 1699 O O . ILE B 1 60 ? -3.785 -16.297 -15.32 1 98.94 60 ILE B O 1
ATOM 1703 N N . PRO B 1 61 ? -3.195 -16.781 -13.227 1 98.94 61 PRO B N 1
ATOM 1704 C CA . PRO B 1 61 ? -3.725 -18.141 -13.352 1 98.94 61 PRO B CA 1
ATOM 1705 C C . PRO B 1 61 ? -5.219 -18.219 -13.047 1 98.94 61 PRO B C 1
ATOM 1707 O O . PRO B 1 61 ? -5.656 -17.812 -11.977 1 98.94 61 PRO B O 1
ATOM 1710 N N . PHE B 1 62 ? -5.98 -18.781 -13.961 1 98.56 62 PHE B N 1
ATOM 1711 C CA . PHE B 1 62 ? -7.418 -18.875 -13.758 1 98.56 62 PHE B CA 1
ATOM 1712 C C . PHE B 1 62 ? -8.039 -19.891 -14.711 1 98.56 62 PHE B C 1
ATOM 1714 O O . PHE B 1 62 ? -7.762 -19.875 -15.906 1 98.56 62 PHE B O 1
ATOM 1721 N N . ASP B 1 63 ? -8.742 -20.734 -14.109 1 97.94 63 ASP B N 1
ATOM 1722 C CA . ASP B 1 63 ? -9.547 -21.688 -14.867 1 97.94 63 ASP B CA 1
ATOM 1723 C C . ASP B 1 63 ? -8.68 -22.5 -15.82 1 97.94 63 ASP B C 1
ATOM 1725 O O . ASP B 1 63 ? -9.023 -22.688 -16.984 1 97.94 63 ASP B O 1
ATOM 1729 N N . GLY B 1 64 ? -7.602 -22.906 -15.344 1 98.31 64 GLY B N 1
ATOM 1730 C CA . GLY B 1 64 ? -6.734 -23.812 -16.094 1 98.31 64 GLY B CA 1
ATOM 1731 C C . GLY B 1 64 ? -5.914 -23.109 -17.156 1 98.31 64 GLY B C 1
ATOM 1732 O O . GLY B 1 64 ? -5.25 -23.766 -17.953 1 98.31 64 GLY B O 1
ATOM 1733 N N . ARG B 1 65 ? -5.914 -21.781 -17.125 1 98.5 65 ARG B N 1
ATOM 1734 C CA . ARG B 1 65 ? -5.27 -21.047 -18.203 1 98.5 65 ARG B CA 1
ATOM 1735 C C . ARG B 1 65 ? -4.344 -19.969 -17.656 1 98.5 65 ARG B C 1
ATOM 1737 O O . ARG B 1 65 ? -4.508 -19.531 -16.5 1 98.5 65 ARG B O 1
ATOM 1744 N N . GLU B 1 66 ? -3.406 -19.641 -18.391 1 98.69 66 GLU B N 1
ATOM 1745 C CA . GLU B 1 66 ? -2.727 -18.359 -18.266 1 98.69 66 GLU B CA 1
ATOM 1746 C C . GLU B 1 66 ? -3.549 -17.234 -18.891 1 98.69 66 GLU B C 1
ATOM 1748 O O . GLU B 1 66 ? -3.578 -17.078 -20.109 1 98.69 66 GLU B O 1
ATOM 1753 N N . LYS B 1 67 ? -4.207 -16.469 -18.109 1 98.44 67 LYS B N 1
ATOM 1754 C CA . LYS B 1 67 ? -5.121 -15.43 -18.594 1 98.44 67 LYS B CA 1
ATOM 1755 C C . LYS B 1 67 ? -4.422 -14.078 -18.688 1 98.44 67 LYS B C 1
ATOM 1757 O O . LYS B 1 67 ? -3.898 -13.578 -17.703 1 98.44 67 LYS B O 1
ATOM 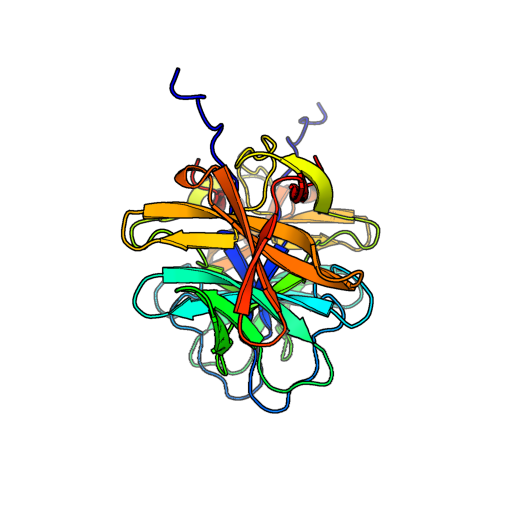1762 N N . PRO B 1 68 ? -4.402 -13.508 -19.875 1 97.5 68 PRO B N 1
ATOM 1763 C CA . PRO B 1 68 ? -3.863 -12.148 -19.969 1 97.5 68 PRO B CA 1
ATOM 1764 C C . PRO B 1 68 ? -4.785 -11.109 -19.344 1 97.5 68 PRO B C 1
ATOM 1766 O O . PRO B 1 68 ? -6.012 -11.234 -19.438 1 97.5 68 PRO B O 1
ATOM 1769 N N . VAL B 1 69 ? -4.207 -10.18 -18.703 1 96.94 69 VAL B N 1
ATOM 1770 C CA . VAL B 1 69 ? -4.926 -9.023 -18.172 1 96.94 69 VAL B CA 1
ATOM 1771 C C . VAL B 1 69 ? -4.25 -7.738 -18.625 1 96.94 69 VAL B C 1
ATOM 1773 O O . VAL B 1 69 ? -3.033 -7.586 -18.5 1 96.94 69 VAL B O 1
ATOM 1776 N N . SER B 1 70 ? -5.039 -6.766 -19.156 1 94.38 70 SER B N 1
ATOM 1777 C CA . SER B 1 70 ? -4.504 -5.504 -19.656 1 94.38 70 SER B CA 1
ATOM 1778 C C . SER B 1 70 ? -4.57 -4.418 -18.578 1 94.38 70 SER B C 1
ATOM 1780 O O . SER B 1 70 ? -3.877 -3.402 -18.672 1 94.38 70 SER B O 1
ATOM 1782 N N . SER B 1 71 ? -5.48 -4.551 -17.688 1 94.94 71 SER B N 1
ATOM 1783 C CA . SER B 1 71 ? -5.59 -3.688 -16.516 1 94.94 71 SER B CA 1
ATOM 1784 C C . SER B 1 71 ? -5.309 -4.465 -15.227 1 94.94 71 SER B C 1
ATOM 1786 O O . SER B 1 71 ? -5.965 -5.469 -14.945 1 94.94 71 SER B O 1
ATOM 1788 N N . PHE B 1 72 ? -4.324 -4.121 -14.555 1 97.38 72 PHE B N 1
ATOM 1789 C CA . PHE B 1 72 ? -3.906 -4.809 -13.336 1 97.38 72 PHE B CA 1
ATOM 1790 C C . PHE B 1 72 ? -3.143 -3.865 -12.414 1 97.38 72 PHE B C 1
ATOM 1792 O O . PHE B 1 72 ? -2.996 -2.68 -12.719 1 97.38 72 PHE B O 1
ATOM 1799 N N . GLU B 1 73 ? -2.803 -4.324 -11.273 1 98 73 GLU B N 1
ATOM 1800 C CA . GLU B 1 73 ? -1.974 -3.598 -10.32 1 98 73 GLU B CA 1
ATOM 1801 C C . GLU B 1 73 ? -0.645 -4.312 -10.086 1 98 73 GLU B C 1
ATOM 1803 O O . GLU B 1 73 ? -0.6 -5.539 -10.008 1 98 73 GLU B O 1
ATOM 1808 N N . VAL B 1 74 ? 0.439 -3.539 -10.023 1 98.69 74 VAL B N 1
ATOM 1809 C CA . VAL B 1 74 ? 1.759 -4.078 -9.719 1 98.69 74 VAL B CA 1
ATOM 1810 C C . VAL B 1 74 ? 2.135 -3.738 -8.281 1 98.69 74 VAL B C 1
ATOM 1812 O O . VAL B 1 74 ? 1.863 -2.633 -7.805 1 98.69 74 VAL B O 1
ATOM 1815 N N . LEU B 1 75 ? 2.699 -4.746 -7.578 1 98.75 75 LEU B N 1
ATOM 1816 C CA . LEU B 1 75 ? 3.143 -4.527 -6.207 1 98.75 75 LEU B CA 1
ATOM 1817 C C . LEU B 1 75 ? 4.461 -3.764 -6.176 1 98.75 75 LEU B C 1
ATOM 1819 O O . LEU B 1 75 ? 5.391 -4.094 -6.914 1 98.75 75 LEU B O 1
ATOM 1823 N N . CYS B 1 76 ? 4.562 -2.768 -5.32 1 98.19 76 CYS B N 1
ATOM 1824 C CA . CYS B 1 76 ? 5.766 -1.949 -5.234 1 98.19 76 CYS B CA 1
ATOM 1825 C C . CYS B 1 76 ? 6.223 -1.799 -3.789 1 98.19 76 CYS B C 1
ATOM 1827 O O . CYS B 1 76 ? 5.398 -1.755 -2.875 1 98.19 76 CYS B O 1
ATOM 1829 N N . ASN B 1 77 ? 7.52 -1.744 -3.629 1 97.19 77 ASN B N 1
ATOM 1830 C CA . ASN B 1 77 ? 8.125 -1.355 -2.357 1 97.19 77 ASN B CA 1
ATOM 1831 C C . ASN B 1 77 ? 8.008 0.147 -2.119 1 97.19 77 ASN B C 1
ATOM 1833 O O . ASN B 1 77 ? 8.633 0.939 -2.828 1 97.19 77 ASN B O 1
ATOM 1837 N N . THR B 1 78 ? 7.211 0.534 -1.103 1 96.81 78 THR B N 1
ATOM 1838 C CA . THR B 1 78 ? 7.016 1.947 -0.797 1 96.81 78 THR B CA 1
ATOM 1839 C C . THR B 1 78 ? 7.496 2.266 0.615 1 96.81 78 THR B C 1
ATOM 1841 O O . THR B 1 78 ? 6.98 3.18 1.262 1 96.81 78 THR B O 1
ATOM 1844 N N . SER B 1 79 ? 8.469 1.512 1.099 1 95.44 79 SER B N 1
ATOM 1845 C CA . SER B 1 79 ? 9.055 1.747 2.412 1 95.44 79 SER B CA 1
ATOM 1846 C C . SER B 1 79 ? 9.703 3.129 2.49 1 95.44 79 SER B C 1
ATOM 1848 O O . SER B 1 79 ? 10.312 3.59 1.524 1 95.44 79 SER B O 1
ATOM 1850 N N . LEU B 1 80 ? 9.586 3.686 3.613 1 94.94 80 LEU B N 1
ATOM 1851 C CA . LEU B 1 80 ? 10.164 4.996 3.871 1 94.94 80 LEU B CA 1
ATOM 1852 C C . LEU B 1 80 ? 11.664 4.883 4.125 1 94.94 80 LEU B C 1
ATOM 1854 O O . LEU B 1 80 ? 12.406 5.859 3.973 1 94.94 80 LEU B O 1
ATOM 1858 N N . TYR B 1 81 ? 12.031 3.723 4.449 1 90.94 81 TYR B N 1
ATOM 1859 C CA . TYR B 1 81 ? 13.43 3.527 4.82 1 90.94 81 TYR B CA 1
ATOM 1860 C C . TYR B 1 81 ? 14.219 2.898 3.676 1 90.94 81 TYR B C 1
ATOM 1862 O O . TYR B 1 81 ? 13.883 1.809 3.209 1 90.94 81 TYR B O 1
ATOM 1870 N N . GLN B 1 82 ? 15.211 3.549 3.064 1 80.38 82 GLN B N 1
ATOM 1871 C CA . GLN B 1 82 ? 15.961 3.168 1.872 1 80.38 82 GLN B CA 1
ATOM 1872 C C . GLN B 1 82 ? 16.547 1.763 2.012 1 80.38 82 GLN B C 1
ATOM 1874 O O . GLN B 1 82 ? 16.562 0.994 1.048 1 80.38 82 GLN B O 1
ATOM 1879 N N . ASP B 1 83 ? 16.969 1.333 3.111 1 83.31 83 ASP B N 1
ATOM 1880 C CA . ASP B 1 83 ? 17.656 0.053 3.266 1 83.31 83 ASP B CA 1
ATOM 1881 C C . ASP B 1 83 ? 16.703 -1.025 3.766 1 83.31 83 ASP B C 1
ATOM 1883 O O . ASP B 1 83 ? 17.109 -2.148 4.055 1 83.31 83 ASP B O 1
ATOM 1887 N N . SER B 1 84 ? 15.453 -0.597 3.668 1 86.62 84 SER B N 1
ATOM 1888 C CA . SER B 1 84 ? 14.484 -1.553 4.188 1 86.62 84 SER B CA 1
ATOM 1889 C C . SER B 1 84 ? 13.984 -2.486 3.086 1 86.62 84 SER B C 1
ATOM 1891 O O . SER B 1 84 ? 13.758 -2.055 1.955 1 86.62 84 SER B O 1
ATOM 1893 N N . MET B 1 85 ? 14.062 -3.75 3.365 1 91.94 85 MET B N 1
ATOM 1894 C CA . MET B 1 85 ? 13.422 -4.777 2.545 1 91.94 85 MET B CA 1
ATOM 1895 C C . MET B 1 85 ? 12.195 -5.344 3.24 1 91.94 85 MET B C 1
ATOM 1897 O O . MET B 1 85 ? 12.297 -6.297 4.02 1 91.94 85 MET B O 1
ATOM 1901 N N . PRO B 1 86 ? 11.047 -4.809 2.859 1 94.62 86 PRO B N 1
ATOM 1902 C CA . PRO B 1 86 ? 9.844 -5.121 3.633 1 94.62 86 PRO B CA 1
ATOM 1903 C C . PRO B 1 86 ? 9.273 -6.5 3.311 1 94.62 86 PRO B C 1
ATOM 1905 O O . PRO B 1 86 ? 8.258 -6.898 3.877 1 94.62 86 PRO B O 1
ATOM 1908 N N . TYR B 1 87 ? 9.953 -7.223 2.41 1 96.69 87 TYR B N 1
ATOM 1909 C CA . TYR B 1 87 ? 9.414 -8.531 2.066 1 96.69 87 TYR B CA 1
ATOM 1910 C C . TYR B 1 87 ? 10.531 -9.547 1.847 1 96.69 87 TYR B C 1
ATOM 1912 O O . TYR B 1 87 ? 11.688 -9.172 1.617 1 96.69 87 TYR B O 1
ATOM 1920 N N . THR B 1 88 ? 10.211 -10.758 1.986 1 97.06 88 THR B N 1
ATOM 1921 C CA . THR B 1 88 ? 11.078 -11.906 1.718 1 97.06 88 THR B CA 1
ATOM 1922 C C . THR B 1 88 ? 10.273 -13.07 1.155 1 97.06 88 THR B C 1
ATOM 1924 O O . THR B 1 88 ? 9.047 -13.094 1.255 1 97.06 88 THR B O 1
ATOM 1927 N N . TRP B 1 89 ? 10.945 -13.953 0.461 1 98.25 89 TRP B N 1
ATOM 1928 C CA . TRP B 1 89 ? 10.336 -15.188 -0.034 1 98.25 89 TRP B CA 1
ATOM 1929 C C . TRP B 1 89 ? 10.648 -16.359 0.888 1 98.25 89 TRP B C 1
ATOM 1931 O O . TRP B 1 89 ? 11.812 -16.641 1.167 1 98.25 89 TRP B O 1
ATOM 1941 N N . ILE B 1 90 ? 9.641 -17.031 1.366 1 98.12 90 ILE B N 1
ATOM 1942 C CA . ILE B 1 90 ? 9.805 -18.109 2.332 1 98.12 90 ILE B CA 1
ATOM 1943 C C . ILE B 1 90 ? 9.273 -19.406 1.741 1 98.12 90 ILE B C 1
ATOM 1945 O O . ILE B 1 90 ? 8.148 -19.469 1.238 1 98.12 90 ILE B O 1
ATOM 1949 N N . PRO B 1 91 ? 10.086 -20.484 1.787 1 98.62 91 PRO B N 1
ATOM 1950 C CA . PRO B 1 91 ? 9.609 -21.766 1.282 1 98.62 91 PRO B CA 1
ATOM 1951 C C . PRO B 1 91 ? 8.367 -22.266 2.014 1 98.62 91 PRO B C 1
ATOM 1953 O O . PRO B 1 91 ? 8.242 -22.078 3.227 1 98.62 91 PRO B O 1
ATOM 1956 N N . SER B 1 92 ? 7.473 -22.844 1.286 1 98.25 92 SER B N 1
ATOM 1957 C CA . SER B 1 92 ? 6.262 -23.484 1.787 1 98.25 92 SER B CA 1
ATOM 1958 C C . SER B 1 92 ? 5.734 -24.531 0.801 1 98.25 92 SER B C 1
ATOM 1960 O O . SER B 1 92 ? 6.457 -24.953 -0.101 1 98.25 92 SER B O 1
ATOM 1962 N N . GLY B 1 93 ? 4.555 -25.094 1.099 1 98.25 93 GLY B N 1
ATOM 1963 C CA . GLY B 1 93 ? 3.998 -26.109 0.211 1 98.25 93 GLY B CA 1
ATOM 1964 C C . GLY B 1 93 ? 2.615 -26.578 0.629 1 98.25 93 GLY B C 1
ATOM 1965 O O . GLY B 1 93 ? 2.152 -26.25 1.726 1 98.25 93 GLY B O 1
ATOM 1966 N N . GLY B 1 94 ? 1.967 -27.281 -0.276 1 98.12 94 GLY B N 1
ATOM 1967 C CA . GLY B 1 94 ? 0.72 -27.953 0.035 1 98.12 94 GLY B CA 1
ATOM 1968 C C . GLY B 1 94 ? -0.424 -27.016 0.325 1 98.12 94 GLY B C 1
ATOM 1969 O O . GLY B 1 94 ? -1.317 -27.328 1.113 1 98.12 94 GLY B O 1
ATOM 1970 N N . GLY B 1 95 ? -0.356 -25.859 -0.13 1 98 95 GLY B N 1
ATOM 1971 C CA . GLY B 1 95 ? -1.406 -24.891 0.125 1 98 95 GLY B CA 1
ATOM 1972 C C . GLY B 1 95 ? -1.185 -24.094 1.396 1 98 95 GLY B C 1
ATOM 1973 O O . GLY B 1 95 ? -1.934 -23.156 1.686 1 98 95 GLY B O 1
ATOM 1974 N N . ASN B 1 96 ? -0.115 -24.391 2.111 1 97.44 96 ASN B N 1
ATOM 1975 C CA . ASN B 1 96 ? 0.195 -23.672 3.344 1 97.44 96 ASN B CA 1
ATOM 1976 C C . ASN B 1 96 ? 0.894 -22.359 3.061 1 97.44 96 ASN B C 1
ATOM 1978 O O . ASN B 1 96 ? 1.542 -22.188 2.025 1 97.44 96 ASN B O 1
ATOM 1982 N N . VAL B 1 97 ? 0.706 -21.438 3.963 1 97.69 97 VAL B N 1
ATOM 1983 C CA . VAL B 1 97 ? 1.412 -20.156 3.898 1 97.69 97 VAL B CA 1
ATOM 1984 C C . VAL B 1 97 ? 1.936 -19.781 5.285 1 97.69 97 VAL B C 1
ATOM 1986 O O . VAL B 1 97 ? 1.304 -20.094 6.297 1 97.69 97 VAL B O 1
ATOM 1989 N N . PRO B 1 98 ? 3.094 -19.109 5.355 1 96.12 98 PRO B N 1
ATOM 1990 C CA . PRO B 1 98 ? 3.602 -18.609 6.633 1 96.12 98 PRO B CA 1
ATOM 1991 C C . PRO B 1 98 ? 2.703 -17.547 7.25 1 96.12 98 PRO B C 1
ATOM 1993 O O . PRO B 1 98 ? 1.848 -16.984 6.559 1 96.12 98 PRO B O 1
ATOM 1996 N N . HIS B 1 99 ? 2.887 -17.234 8.5 1 92.56 99 HIS B N 1
ATOM 1997 C CA . HIS B 1 99 ? 2.09 -16.266 9.258 1 92.56 99 HIS B CA 1
ATOM 1998 C C . HIS B 1 99 ? 2.174 -14.875 8.648 1 92.56 99 HIS B C 1
ATOM 2000 O O . HIS B 1 99 ? 1.194 -14.125 8.664 1 92.56 99 HIS B O 1
ATOM 2006 N N . ASP B 1 100 ? 3.258 -14.523 7.988 1 95 100 ASP B N 1
ATOM 2007 C CA . ASP B 1 100 ? 3.469 -13.164 7.496 1 95 100 ASP B CA 1
ATOM 2008 C C . ASP B 1 100 ? 3.27 -13.094 5.984 1 95 100 ASP B C 1
ATOM 2010 O O . ASP B 1 100 ? 3.758 -12.164 5.332 1 95 100 ASP B O 1
ATOM 2014 N N . ALA B 1 101 ? 2.523 -14.07 5.5 1 97.44 101 ALA B N 1
ATOM 2015 C CA . ALA B 1 101 ? 2.291 -14.109 4.059 1 97.44 101 ALA B CA 1
ATOM 2016 C C . ALA B 1 101 ? 1.524 -12.875 3.596 1 97.44 101 ALA B C 1
ATOM 2018 O O . ALA B 1 101 ? 0.599 -12.422 4.27 1 97.44 101 ALA B O 1
ATOM 2019 N N . VAL B 1 102 ? 1.88 -12.383 2.434 1 97.81 102 VAL B N 1
ATOM 2020 C CA . VAL B 1 102 ? 1.176 -11.25 1.835 1 97.81 102 VAL B CA 1
ATOM 2021 C C . VAL B 1 102 ? -0.034 -11.75 1.05 1 97.81 102 VAL B C 1
ATOM 2023 O O . VAL B 1 102 ? 0.118 -12.438 0.037 1 97.81 102 VAL B O 1
ATOM 2026 N N . GLN B 1 103 ? -1.177 -11.445 1.56 1 98.19 103 GLN B N 1
ATOM 2027 C CA . GLN B 1 103 ? -2.387 -11.719 0.789 1 98.19 103 GLN B CA 1
ATOM 2028 C C . GLN B 1 103 ? -2.49 -10.781 -0.413 1 98.19 103 GLN B C 1
ATOM 2030 O O . GLN B 1 103 ? -2.549 -9.562 -0.254 1 98.19 103 GLN B O 1
ATOM 2035 N N . GLY B 1 104 ? -2.541 -11.398 -1.613 1 98.69 104 GLY B N 1
ATOM 2036 C CA . GLY B 1 104 ? -2.561 -10.594 -2.826 1 98.69 104 GLY B CA 1
ATOM 2037 C C . GLY B 1 104 ? -3.873 -10.695 -3.584 1 98.69 104 GLY B C 1
ATOM 2038 O O . GLY B 1 104 ? -4.078 -9.984 -4.57 1 98.69 104 GLY B O 1
ATOM 2039 N N . GLY B 1 105 ? -4.754 -11.562 -3.045 1 98.31 105 GLY B N 1
ATOM 2040 C CA . GLY B 1 105 ? -6.008 -11.766 -3.756 1 98.31 105 GLY B CA 1
ATOM 2041 C C . GLY B 1 105 ? -7.086 -12.398 -2.895 1 98.31 105 GLY B C 1
ATOM 2042 O O . GLY B 1 105 ? -6.867 -12.664 -1.711 1 98.31 105 GLY B O 1
ATOM 2043 N N . ILE B 1 106 ? -8.234 -12.602 -3.566 1 97.31 106 ILE B N 1
ATOM 2044 C CA . ILE B 1 106 ? -9.406 -13.164 -2.91 1 97.31 106 ILE B CA 1
ATOM 2045 C C . ILE B 1 106 ? -10.367 -13.719 -3.961 1 97.31 106 ILE B C 1
ATOM 2047 O O . ILE B 1 106 ? -10.523 -13.141 -5.035 1 97.31 106 ILE B O 1
ATOM 2051 N N . THR B 1 107 ? -10.953 -14.82 -3.65 1 97.06 107 THR B N 1
ATOM 2052 C CA . THR B 1 107 ? -11.914 -15.406 -4.578 1 97.06 107 THR B CA 1
ATOM 2053 C C . THR B 1 107 ? -13.312 -14.867 -4.316 1 97.06 107 THR B C 1
ATOM 2055 O O . THR B 1 107 ? -13.547 -14.195 -3.312 1 97.06 107 THR B O 1
ATOM 2058 N N . GLU B 1 108 ? -14.188 -15.195 -5.23 1 95 108 GLU B N 1
ATOM 2059 C CA . GLU B 1 108 ? -15.594 -14.844 -5.098 1 95 108 GLU B CA 1
ATOM 2060 C C . GLU B 1 108 ? -16.172 -15.367 -3.789 1 95 108 GLU B C 1
ATOM 2062 O O . GLU B 1 108 ? -17.016 -14.719 -3.17 1 95 108 GLU B O 1
ATOM 2067 N N . SER B 1 109 ? -15.703 -16.547 -3.32 1 95.12 109 SER B N 1
ATOM 2068 C CA . SER B 1 109 ? -16.188 -17.156 -2.08 1 95.12 109 SER B CA 1
ATOM 2069 C C . SER B 1 109 ? -15.43 -16.609 -0.872 1 95.12 109 SER B C 1
ATOM 2071 O O . SER B 1 109 ? -15.5 -17.188 0.217 1 95.12 109 SER B O 1
ATOM 2073 N N . MET B 1 110 ? -14.641 -15.633 -1.051 1 93.94 110 MET B N 1
ATOM 2074 C CA . MET B 1 110 ? -13.938 -14.906 0.004 1 93.94 110 MET B CA 1
ATOM 2075 C C . MET B 1 110 ? -12.773 -15.727 0.555 1 93.94 110 MET B C 1
ATOM 2077 O O . MET B 1 110 ? -12.383 -15.547 1.707 1 93.94 110 MET B O 1
ATOM 2081 N N . GLU B 1 111 ? -12.281 -16.625 -0.251 1 95.44 111 GLU B N 1
ATOM 2082 C CA . GLU B 1 111 ? -11.055 -17.312 0.153 1 95.44 111 GLU B CA 1
ATOM 2083 C C . GLU B 1 111 ? -9.82 -16.469 -0.148 1 95.44 111 GLU B C 1
ATOM 2085 O O . GLU B 1 111 ? -9.641 -16 -1.278 1 95.44 111 GLU B O 1
ATOM 2090 N N . PRO B 1 112 ? -8.977 -16.281 0.862 1 97.12 112 PRO B N 1
ATOM 2091 C CA . PRO B 1 112 ? -7.75 -15.523 0.606 1 97.12 112 PRO B CA 1
ATOM 2092 C C . PRO B 1 112 ? -6.781 -16.266 -0.306 1 97.12 112 PRO B C 1
ATOM 2094 O O . PRO B 1 112 ? -6.66 -17.5 -0.217 1 97.12 112 PRO B O 1
ATOM 2097 N N . LEU B 1 113 ? -6.184 -15.508 -1.202 1 98.38 113 LEU B N 1
ATOM 2098 C CA . LEU B 1 113 ? -5.109 -16 -2.061 1 98.38 113 LEU B CA 1
ATOM 2099 C C . LEU B 1 113 ? -3.807 -15.258 -1.771 1 98.38 113 LEU B C 1
ATOM 2101 O O . LEU B 1 113 ? -3.814 -14.047 -1.522 1 98.38 113 LEU B O 1
ATOM 2105 N N . TYR B 1 114 ? -2.717 -16 -1.877 1 98.69 114 TYR B N 1
ATOM 2106 C CA . TYR B 1 114 ? -1.432 -15.438 -1.483 1 98.69 114 TYR B CA 1
ATOM 2107 C C . TYR B 1 114 ? -0.446 -15.461 -2.646 1 98.69 114 TYR B C 1
ATOM 2109 O O . TYR B 1 114 ? -0.593 -16.266 -3.574 1 98.69 114 TYR B O 1
ATOM 2117 N N . ILE B 1 115 ? 0.504 -14.633 -2.574 1 98.88 115 ILE B N 1
ATOM 2118 C CA . ILE B 1 115 ? 1.476 -14.461 -3.648 1 98.88 115 ILE B CA 1
ATOM 2119 C C . ILE B 1 115 ? 2.541 -15.547 -3.559 1 98.88 115 ILE B C 1
ATOM 2121 O O . ILE B 1 115 ? 3.164 -15.734 -2.51 1 98.88 115 ILE B O 1
ATOM 2125 N N . ALA B 1 116 ? 2.756 -16.219 -4.625 1 98.88 116 ALA B N 1
ATOM 2126 C CA . ALA B 1 116 ? 3.727 -17.297 -4.691 1 98.88 116 ALA B CA 1
ATOM 2127 C C . ALA B 1 116 ? 4.691 -17.109 -5.855 1 98.88 116 ALA B C 1
ATOM 2129 O O . ALA B 1 116 ? 4.332 -16.516 -6.875 1 98.88 116 ALA B O 1
ATOM 2130 N N . ARG B 1 117 ? 5.84 -17.609 -5.699 1 98.88 117 ARG B N 1
ATOM 2131 C CA . ARG B 1 117 ? 6.699 -17.859 -6.848 1 98.88 117 ARG B CA 1
ATOM 2132 C C . ARG B 1 117 ? 7.215 -19.297 -6.836 1 98.88 117 ARG B C 1
ATOM 2134 O O . ARG B 1 117 ? 7.238 -19.938 -5.785 1 98.88 117 A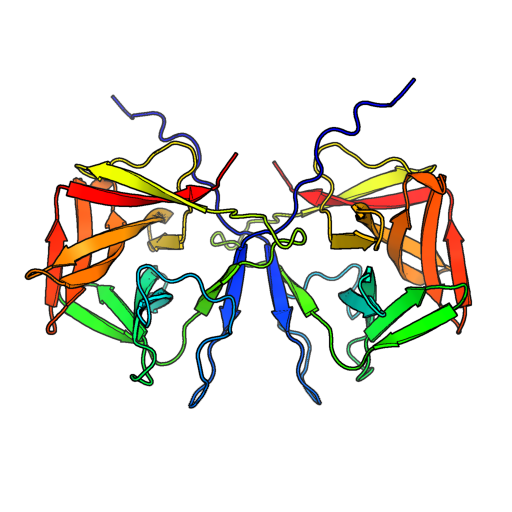RG B O 1
ATOM 2141 N N . GLY B 1 118 ? 7.469 -19.781 -7.941 1 98.69 118 GLY B N 1
ATOM 2142 C CA . GLY B 1 118 ? 7.957 -21.141 -8.133 1 98.69 118 GLY B CA 1
ATOM 2143 C C . GLY B 1 118 ? 8.531 -21.375 -9.516 1 98.69 118 GLY B C 1
ATOM 2144 O O . GLY B 1 118 ? 8.422 -20.516 -10.398 1 98.69 118 GLY B O 1
ATOM 2145 N N . MET B 1 119 ? 9.195 -22.516 -9.672 1 98.25 119 MET B N 1
ATOM 2146 C CA . MET B 1 119 ? 9.805 -22.859 -10.945 1 98.25 119 MET B CA 1
ATOM 2147 C C . MET B 1 119 ? 8.836 -23.688 -11.797 1 98.25 119 MET B C 1
ATOM 2149 O O . MET B 1 119 ? 8.461 -24.797 -11.414 1 98.25 119 MET B O 1
ATOM 2153 N N . VAL B 1 120 ? 8.461 -23.109 -12.875 1 98.44 120 VAL B N 1
ATOM 2154 C CA . VAL B 1 120 ? 7.664 -23.797 -13.883 1 98.44 120 VAL B CA 1
ATOM 2155 C C . VAL B 1 120 ? 8.5 -24.016 -15.141 1 98.44 120 VAL B C 1
ATOM 2157 O O . VAL B 1 120 ? 8.961 -23.047 -15.758 1 98.44 120 VAL B O 1
ATOM 2160 N N . ASN B 1 121 ? 8.742 -25.312 -15.453 1 97.12 121 ASN B N 1
ATOM 2161 C CA . ASN B 1 121 ? 9.594 -25.641 -16.594 1 97.12 121 ASN B CA 1
ATOM 2162 C C . ASN B 1 121 ? 10.938 -24.922 -16.516 1 97.12 121 ASN B C 1
ATOM 2164 O O . ASN B 1 121 ? 11.383 -24.312 -17.484 1 97.12 121 ASN B O 1
ATOM 2168 N N . ASN B 1 122 ? 11.461 -24.812 -15.367 1 96.19 122 ASN B N 1
ATOM 2169 C CA . ASN B 1 122 ? 12.805 -24.328 -15.062 1 96.19 122 ASN B CA 1
ATOM 2170 C C . ASN B 1 122 ? 12.891 -22.812 -15.172 1 96.19 122 ASN B C 1
ATOM 2172 O O . ASN B 1 122 ? 13.969 -22.266 -15.391 1 96.19 122 ASN B O 1
ATOM 2176 N N . GLU B 1 123 ? 11.781 -22.188 -15.117 1 96.44 123 GLU B N 1
ATOM 2177 C CA . GLU B 1 123 ? 11.727 -20.719 -15.094 1 96.44 123 GLU B CA 1
ATOM 2178 C C . GLU B 1 123 ? 10.938 -20.219 -13.891 1 96.44 123 GLU B C 1
ATOM 2180 O O . GLU B 1 123 ? 9.906 -20.781 -13.539 1 96.44 123 GLU B O 1
ATOM 2185 N N . TRP B 1 124 ? 11.477 -19.156 -13.328 1 98 124 TRP B N 1
ATOM 2186 C CA . TRP B 1 124 ? 10.711 -18.547 -12.258 1 98 124 TRP B CA 1
ATOM 2187 C C . TRP B 1 124 ? 9.375 -18.016 -12.773 1 98 124 TRP B C 1
ATOM 2189 O O . TRP B 1 124 ? 9.297 -17.484 -13.883 1 98 124 TRP B O 1
ATOM 2199 N N . CYS B 1 125 ? 8.391 -18.172 -11.992 1 98.75 125 CYS B N 1
ATOM 2200 C CA . CYS B 1 125 ? 7.043 -17.688 -12.281 1 98.75 125 CYS B CA 1
ATOM 2201 C C . CYS B 1 125 ? 6.367 -17.172 -11.016 1 98.75 125 CYS B C 1
ATOM 2203 O O . CYS B 1 125 ? 6.672 -17.625 -9.914 1 98.75 125 CYS B O 1
ATOM 2205 N N . VAL B 1 126 ? 5.496 -16.234 -11.211 1 98.94 126 VAL B N 1
ATOM 2206 C CA . VAL B 1 126 ? 4.688 -15.742 -10.109 1 98.94 126 VAL B CA 1
ATOM 2207 C C . VAL B 1 126 ? 3.236 -16.172 -10.289 1 98.94 126 VAL B C 1
ATOM 2209 O O . VAL B 1 126 ? 2.713 -16.156 -11.406 1 98.94 126 VAL B O 1
ATOM 2212 N N . GLY B 1 127 ? 2.662 -16.562 -9.195 1 98.94 127 GLY B N 1
ATOM 2213 C CA . GLY B 1 127 ? 1.268 -16.984 -9.188 1 98.94 127 GLY B CA 1
ATOM 2214 C C . GLY B 1 127 ? 0.611 -16.828 -7.828 1 98.94 127 GLY B C 1
ATOM 2215 O O . GLY B 1 127 ? 0.863 -15.852 -7.113 1 98.94 127 GLY B O 1
ATOM 2216 N N . LYS B 1 128 ? -0.31 -17.781 -7.586 1 98.94 128 LYS B N 1
ATOM 2217 C CA . LYS B 1 128 ? -1.118 -17.672 -6.375 1 98.94 128 LYS B CA 1
ATOM 2218 C C . LYS B 1 128 ? -1.111 -18.984 -5.594 1 98.94 128 LYS B C 1
ATOM 2220 O O . LYS B 1 128 ? -1.195 -20.062 -6.184 1 98.94 128 LYS B O 1
ATOM 2225 N N . VAL B 1 129 ? -0.933 -18.891 -4.258 1 98.69 129 VAL B N 1
ATOM 2226 C CA . VAL B 1 129 ? -1.299 -20.016 -3.404 1 98.69 129 VAL B CA 1
ATOM 2227 C C . VAL B 1 129 ? -2.814 -20.047 -3.221 1 98.69 129 VAL B C 1
ATOM 2229 O O . VAL B 1 129 ? -3.438 -19.031 -2.951 1 98.69 129 VAL B O 1
ATOM 2232 N N . HIS B 1 130 ? -3.334 -21.188 -3.467 1 98.25 130 HIS B N 1
ATOM 2233 C CA . HIS B 1 130 ? -4.738 -21.484 -3.203 1 98.25 130 HIS B CA 1
ATOM 2234 C C . HIS B 1 130 ? -4.879 -22.5 -2.078 1 98.25 130 HIS B C 1
ATOM 2236 O O . HIS B 1 130 ? -4.98 -23.703 -2.336 1 98.25 130 HIS B O 1
ATOM 2242 N N . PRO B 1 131 ? -5.07 -22.016 -0.862 1 97.88 131 PRO B N 1
ATOM 2243 C CA . PRO B 1 131 ? -4.941 -22.922 0.288 1 97.88 131 PRO B CA 1
ATOM 2244 C C . PRO B 1 131 ? -5.914 -24.094 0.234 1 97.88 131 PRO B C 1
ATOM 2246 O O . PRO B 1 131 ? -5.508 -25.25 0.408 1 97.88 131 PRO B O 1
ATOM 2249 N N . SER B 1 132 ? -7.121 -23.875 -0.069 1 97.75 132 SER B N 1
ATOM 2250 C CA . SER B 1 132 ? -8.102 -24.953 -0.046 1 97.75 132 SER B CA 1
ATOM 2251 C C . SER B 1 132 ? -7.824 -25.984 -1.141 1 97.75 132 SER B C 1
ATOM 2253 O O . SER B 1 132 ? -8.328 -27.109 -1.092 1 97.75 132 SER B O 1
ATOM 2255 N N . HIS B 1 133 ? -7.102 -25.562 -2.184 1 98.25 133 HIS B N 1
ATOM 2256 C CA . HIS B 1 133 ? -6.766 -26.5 -3.26 1 98.25 133 HIS B CA 1
ATOM 2257 C C . HIS B 1 133 ? -5.484 -27.266 -2.947 1 98.25 133 HIS B C 1
ATOM 2259 O O . HIS B 1 133 ? -5.109 -28.172 -3.68 1 98.25 133 HIS B O 1
ATOM 2265 N N . GLY B 1 134 ? -4.734 -26.828 -1.908 1 98.19 134 GLY B N 1
ATOM 2266 C CA . GLY B 1 134 ? -3.561 -27.562 -1.453 1 98.19 134 GLY B CA 1
ATOM 2267 C C . GLY B 1 134 ? -2.352 -27.359 -2.348 1 98.19 134 GLY B C 1
ATOM 2268 O O . GLY B 1 134 ? -1.483 -28.234 -2.43 1 98.19 134 GLY B O 1
ATOM 2269 N N . CYS B 1 135 ? -2.299 -26.25 -3.057 1 98.75 135 CYS B N 1
ATOM 2270 C CA . CYS B 1 135 ? -1.198 -26.016 -3.984 1 98.75 135 CYS B CA 1
ATOM 2271 C C . CYS B 1 135 ? -1.103 -24.547 -4.363 1 98.75 135 CYS B C 1
ATOM 2273 O O . CYS B 1 135 ? -1.86 -23.719 -3.852 1 98.75 135 CYS B O 1
ATOM 2275 N N . ALA B 1 136 ? -0.153 -24.219 -5.164 1 98.88 136 ALA B N 1
ATOM 2276 C CA . ALA B 1 136 ? -0.054 -22.938 -5.855 1 98.88 136 ALA B CA 1
ATOM 2277 C C . ALA B 1 136 ? -0.238 -23.109 -7.359 1 98.88 136 ALA B C 1
ATOM 2279 O O . ALA B 1 136 ? 0.143 -24.141 -7.922 1 98.88 136 ALA B O 1
ATOM 2280 N N . TYR B 1 137 ? -0.837 -22.094 -7.984 1 98.94 137 TYR B N 1
ATOM 2281 C CA . TYR B 1 137 ? -1.062 -22.078 -9.43 1 98.94 137 TYR B CA 1
ATOM 2282 C C . TYR B 1 137 ? -0.223 -21 -10.094 1 98.94 137 TYR B C 1
ATOM 2284 O O . TYR B 1 137 ? -0.102 -19.875 -9.57 1 98.94 137 TYR B O 1
ATOM 2292 N N . PHE B 1 138 ? 0.312 -21.328 -11.258 1 98.94 138 PHE B N 1
ATOM 2293 C CA . PHE B 1 138 ? 1.178 -20.422 -11.992 1 98.94 138 PHE B CA 1
ATOM 2294 C C . PHE B 1 138 ? 0.749 -20.328 -13.453 1 98.94 138 PHE B C 1
ATOM 2296 O O . PHE B 1 138 ? 0.493 -21.344 -14.094 1 98.94 138 PHE B O 1
ATOM 2303 N N . PRO B 1 139 ? 0.65 -19.141 -13.93 1 98.88 139 PRO B N 1
ATOM 2304 C CA . PRO B 1 139 ? 0.362 -18.953 -15.359 1 98.88 139 PRO B CA 1
ATOM 2305 C C . PRO B 1 139 ? 1.605 -19.094 -16.234 1 98.88 139 PRO B C 1
ATOM 2307 O O . PRO B 1 139 ? 2.518 -18.266 -16.141 1 98.88 139 PRO B O 1
ATOM 2310 N N . TRP B 1 140 ? 1.605 -20.047 -17.078 1 98.62 140 TRP B N 1
ATOM 2311 C CA . TRP B 1 140 ? 2.775 -20.281 -17.922 1 98.62 140 TRP B CA 1
ATOM 2312 C C . TRP B 1 140 ? 2.396 -21.078 -19.172 1 98.62 140 TRP B C 1
ATOM 2314 O O . TRP B 1 140 ? 1.661 -22.062 -19.078 1 98.62 140 TRP B O 1
ATOM 2324 N N . GLY B 1 141 ? 2.846 -20.531 -20.25 1 97.81 141 GLY B N 1
ATOM 2325 C CA . GLY B 1 141 ? 2.688 -21.266 -21.484 1 97.81 141 GLY B CA 1
ATOM 2326 C C . GLY B 1 141 ? 1.237 -21.469 -21.891 1 97.81 141 GLY B C 1
ATOM 2327 O O . GLY B 1 141 ? 0.871 -22.516 -22.438 1 97.81 141 GLY B O 1
ATOM 2328 N N . GLY B 1 142 ? 0.451 -20.609 -21.547 1 98.31 142 GLY B N 1
ATOM 2329 C CA . GLY B 1 142 ? -0.95 -20.672 -21.938 1 98.31 142 GLY B CA 1
ATOM 2330 C C . GLY B 1 142 ? -1.802 -21.484 -20.969 1 98.31 142 GLY B C 1
ATOM 2331 O O . GLY B 1 142 ? -3.023 -21.547 -21.125 1 98.31 142 GLY B O 1
ATOM 2332 N N . GLU B 1 143 ? -1.115 -22.047 -19.938 1 98.56 143 GLU B N 1
ATOM 2333 C CA . GLU B 1 143 ? -1.822 -22.922 -19.016 1 98.56 143 GLU B CA 1
ATOM 2334 C C . GLU B 1 143 ? -1.592 -22.516 -17.562 1 98.56 143 GLU B C 1
ATOM 2336 O O . GLU B 1 143 ? -0.706 -21.703 -17.281 1 98.56 143 GLU B O 1
ATOM 2341 N N . GLU B 1 144 ? -2.439 -23 -16.734 1 98.62 144 GLU B N 1
ATOM 2342 C CA . GLU B 1 144 ? -2.266 -22.922 -15.297 1 98.62 144 GLU B CA 1
ATOM 2343 C C . GLU B 1 144 ? -1.56 -24.172 -14.75 1 98.62 144 GLU B C 1
ATOM 2345 O O . GLU B 1 144 ? -2.061 -25.281 -14.891 1 98.62 144 GLU B O 1
ATOM 2350 N N . HIS B 1 145 ? -0.356 -23.984 -14.156 1 98.81 145 HIS B N 1
ATOM 2351 C CA . HIS B 1 145 ? 0.431 -25.094 -13.609 1 98.81 145 HIS B CA 1
ATOM 2352 C C . HIS B 1 145 ? 0.344 -25.125 -12.086 1 98.81 145 HIS B C 1
ATOM 2354 O O . HIS B 1 145 ? 0.512 -24.094 -11.422 1 98.81 145 HIS B O 1
ATOM 2360 N N . SER B 1 146 ? 0.085 -26.281 -11.547 1 98.81 146 SER B N 1
ATOM 2361 C CA . SER B 1 146 ? 0.047 -26.438 -10.094 1 98.81 146 SER B CA 1
ATOM 2362 C C . SER B 1 146 ? 1.376 -26.969 -9.562 1 98.81 146 SER B C 1
ATOM 2364 O O . SER B 1 146 ? 1.987 -27.844 -10.164 1 98.81 146 SER B O 1
ATOM 2366 N N . LEU B 1 147 ? 1.852 -26.375 -8.547 1 98.81 147 LEU B N 1
ATOM 2367 C CA . LEU B 1 147 ? 3.023 -26.859 -7.824 1 98.81 147 LEU B CA 1
ATOM 2368 C C . LEU B 1 147 ? 2.691 -27.125 -6.359 1 98.81 147 LEU B C 1
ATOM 2370 O O . LEU B 1 147 ? 1.938 -26.359 -5.746 1 98.81 147 LEU B O 1
ATOM 2374 N N . GLN B 1 148 ? 3.33 -28.156 -5.812 1 98.5 148 GLN B N 1
ATOM 2375 C CA . GLN B 1 148 ? 3.154 -28.484 -4.406 1 98.5 148 GLN B CA 1
ATOM 2376 C C . GLN B 1 148 ? 4.211 -27.812 -3.539 1 98.5 148 GLN B C 1
ATOM 2378 O O . GLN B 1 148 ? 4.062 -27.734 -2.318 1 98.5 148 GLN B O 1
ATOM 2383 N N . GLN B 1 149 ? 5.312 -27.531 -4.102 1 98.69 149 GLN B N 1
ATOM 2384 C CA . GLN B 1 149 ? 6.371 -26.781 -3.438 1 98.69 149 GLN B CA 1
ATOM 2385 C C . GLN B 1 149 ? 6.562 -25.406 -4.082 1 98.69 149 GLN B C 1
ATOM 2387 O O . GLN B 1 149 ? 6.586 -25.297 -5.309 1 98.69 149 GLN B O 1
ATOM 2392 N N . TYR B 1 150 ? 6.621 -24.375 -3.363 1 98.81 150 TYR B N 1
ATOM 2393 C CA . TYR B 1 150 ? 6.719 -23 -3.807 1 98.81 150 TYR B CA 1
ATOM 2394 C C . TYR B 1 150 ? 7.301 -22.109 -2.711 1 98.81 150 TYR B C 1
ATOM 2396 O O . TYR B 1 150 ? 7.586 -22.578 -1.608 1 98.81 150 TYR B O 1
ATOM 2404 N N . GLU B 1 151 ? 7.559 -20.844 -3.002 1 98.81 151 GLU B N 1
ATOM 2405 C CA . GLU B 1 151 ? 7.855 -19.812 -2.016 1 98.81 151 GLU B CA 1
ATOM 2406 C C . GLU B 1 151 ? 6.727 -18.797 -1.93 1 98.81 151 GLU B C 1
ATOM 2408 O O . GLU B 1 151 ? 6.039 -18.531 -2.92 1 98.81 151 GLU B O 1
ATOM 2413 N N . VAL B 1 152 ? 6.516 -18.297 -0.744 1 98.56 152 VAL B N 1
ATOM 2414 C CA . VAL B 1 152 ? 5.457 -17.328 -0.476 1 98.56 152 VAL B CA 1
ATOM 2415 C C . VAL B 1 152 ? 6.07 -15.969 -0.129 1 98.56 152 VAL B C 1
ATOM 2417 O O . VAL B 1 152 ? 7.043 -15.898 0.623 1 98.56 152 VAL B O 1
ATOM 2420 N N . LEU B 1 153 ? 5.578 -14.906 -0.769 1 98.62 153 LEU B N 1
ATOM 2421 C CA . LEU B 1 153 ? 5.98 -13.562 -0.373 1 98.62 153 LEU B CA 1
ATOM 2422 C C . LEU B 1 153 ? 5.484 -13.242 1.033 1 98.62 153 LEU B C 1
ATOM 2424 O O . LEU B 1 153 ? 4.293 -13.367 1.32 1 98.62 153 LEU B O 1
ATOM 2428 N N . CYS B 1 154 ? 6.379 -12.852 1.938 1 97.69 154 CYS B N 1
ATOM 2429 C CA . CYS B 1 154 ? 6.039 -12.539 3.32 1 97.69 154 CYS B CA 1
ATOM 2430 C C . CYS B 1 154 ? 6.59 -11.18 3.725 1 97.69 154 CYS B C 1
ATOM 2432 O O . CYS B 1 154 ? 7.66 -10.773 3.264 1 97.69 154 CYS B O 1
ATOM 2434 N N . TYR B 1 155 ? 5.844 -10.5 4.531 1 96.25 155 TYR B N 1
ATOM 2435 C CA . TYR B 1 155 ? 6.398 -9.305 5.16 1 96.25 155 TYR B CA 1
ATOM 2436 C C . TYR B 1 155 ? 7.605 -9.648 6.02 1 96.25 155 TYR B C 1
ATOM 2438 O O . TYR B 1 155 ? 7.617 -10.688 6.695 1 96.25 155 TYR B O 1
ATOM 2446 N N . THR B 1 156 ? 8.586 -8.656 5.941 1 92.06 156 THR B N 1
ATOM 2447 C CA . THR B 1 156 ? 9.734 -8.82 6.828 1 92.06 156 THR B CA 1
ATOM 2448 C C . THR B 1 156 ? 9.453 -8.203 8.195 1 92.06 156 THR B C 1
ATOM 2450 O O . THR B 1 156 ? 8.922 -7.094 8.281 1 92.06 156 THR B O 1
ATOM 2453 N N . ASN B 1 157 ? 9.328 -8.797 9.305 1 68.69 157 ASN B N 1
ATOM 2454 C CA . ASN B 1 157 ? 9.133 -8.305 10.664 1 68.69 157 ASN B CA 1
ATOM 2455 C C . ASN B 1 157 ? 10.375 -7.59 11.18 1 68.69 157 ASN B C 1
ATOM 2457 O O . ASN B 1 157 ? 11.5 -7.918 10.789 1 68.69 157 ASN B O 1
#

InterPro domains:
  IPR006616 DM9 repeat [PF11901] (35-146)
  IPR006616 DM9 repeat [SM00696] (12-78)
  IPR006616 DM9 repeat [SM00696] (86-156)